Protein AF-A0A2K9MID9-F1 (afdb_monomer_lite)

Structure (mmCIF, N/CA/C/O backbone):
data_AF-A0A2K9MID9-F1
#
_entry.id   AF-A0A2K9MID9-F1
#
loop_
_atom_site.group_PDB
_atom_site.id
_atom_site.type_symbol
_atom_site.label_atom_id
_atom_site.label_alt_id
_atom_site.label_comp_id
_atom_site.label_asym_id
_atom_site.label_entity_id
_atom_site.label_seq_id
_atom_site.pdbx_PDB_ins_code
_atom_site.Cartn_x
_atom_site.Cartn_y
_atom_site.Cartn_z
_atom_site.occupancy
_atom_site.B_iso_or_equiv
_atom_site.auth_seq_id
_atom_site.auth_comp_id
_atom_site.auth_asym_id
_atom_site.auth_atom_id
_atom_site.pdbx_PDB_model_num
ATOM 1 N N . MET A 1 1 ? 5.763 -6.837 -12.381 1.00 45.22 1 MET A N 1
ATOM 2 C CA . MET A 1 1 ? 5.025 -6.690 -11.103 1.00 45.22 1 MET A CA 1
ATOM 3 C C . MET A 1 1 ? 5.914 -7.330 -10.057 1.00 45.22 1 MET A C 1
ATOM 5 O O . MET A 1 1 ? 6.319 -8.457 -10.301 1.00 45.22 1 MET A O 1
ATOM 9 N N . ALA A 1 2 ? 6.306 -6.625 -8.994 1.00 52.34 2 ALA A N 1
ATOM 10 C CA . ALA A 1 2 ? 7.143 -7.232 -7.958 1.00 52.34 2 ALA A CA 1
ATOM 11 C C . ALA A 1 2 ? 6.417 -8.448 -7.363 1.00 52.34 2 ALA A C 1
ATOM 13 O O . ALA A 1 2 ? 5.208 -8.388 -7.115 1.00 52.34 2 ALA A O 1
ATOM 14 N N . ASN A 1 3 ? 7.131 -9.560 -7.202 1.00 77.00 3 ASN A N 1
ATOM 15 C CA . ASN A 1 3 ? 6.568 -10.775 -6.636 1.00 77.00 3 ASN A CA 1
ATOM 16 C C . ASN A 1 3 ? 6.452 -10.582 -5.117 1.00 77.00 3 ASN A C 1
ATOM 18 O O . ASN A 1 3 ? 7.406 -10.817 -4.384 1.00 77.00 3 ASN A O 1
ATOM 22 N N . LEU A 1 4 ? 5.292 -10.102 -4.657 1.00 74.88 4 LEU A N 1
ATOM 23 C CA . LEU A 1 4 ? 5.007 -9.822 -3.240 1.00 74.88 4 LEU A CA 1
ATOM 24 C C . LEU A 1 4 ? 5.313 -11.020 -2.328 1.00 74.88 4 LEU A C 1
ATOM 26 O O . LEU A 1 4 ? 5.731 -10.837 -1.193 1.00 74.88 4 LEU A O 1
ATOM 30 N N . ALA A 1 5 ? 5.152 -12.251 -2.824 1.00 80.88 5 ALA A N 1
ATOM 31 C CA . ALA A 1 5 ? 5.491 -13.450 -2.062 1.00 80.88 5 ALA A CA 1
ATOM 32 C C . ALA A 1 5 ? 7.002 -13.597 -1.817 1.00 80.88 5 ALA A C 1
ATOM 34 O O . ALA A 1 5 ? 7.398 -14.100 -0.772 1.00 80.88 5 ALA A O 1
ATOM 35 N N . LEU A 1 6 ? 7.836 -13.142 -2.755 1.00 85.88 6 LEU A N 1
ATOM 36 C CA . LEU A 1 6 ? 9.291 -13.184 -2.626 1.00 85.88 6 LEU A CA 1
ATOM 37 C C . LEU A 1 6 ? 9.789 -12.138 -1.623 1.00 85.88 6 LEU A C 1
ATOM 39 O O . LEU A 1 6 ? 10.628 -12.452 -0.789 1.00 85.88 6 LEU A O 1
ATOM 43 N N . GLN A 1 7 ? 9.217 -10.932 -1.657 1.00 87.25 7 GLN A N 1
ATOM 44 C CA . GLN A 1 7 ? 9.540 -9.874 -0.693 1.00 87.25 7 GLN A CA 1
ATOM 45 C C . GLN A 1 7 ? 9.111 -10.251 0.731 1.00 87.25 7 GLN A C 1
ATOM 47 O O . GLN A 1 7 ? 9.858 -10.029 1.676 1.00 87.25 7 GLN A O 1
ATOM 52 N N . GLU A 1 8 ? 7.945 -10.886 0.887 1.00 87.12 8 GLU A N 1
ATOM 53 C CA . GLU A 1 8 ? 7.509 -11.405 2.187 1.00 87.12 8 GLU A CA 1
ATOM 54 C C . GLU A 1 8 ? 8.443 -12.494 2.718 1.00 87.12 8 GLU A C 1
ATOM 56 O O . GLU A 1 8 ? 8.785 -12.467 3.894 1.00 87.12 8 GLU A O 1
ATOM 61 N N . ARG A 1 9 ? 8.900 -13.417 1.863 1.00 90.19 9 ARG A N 1
ATOM 62 C CA . ARG A 1 9 ? 9.829 -14.482 2.272 1.00 90.19 9 ARG A CA 1
ATOM 63 C C . ARG A 1 9 ? 11.207 -13.951 2.679 1.00 90.19 9 ARG A C 1
ATOM 65 O O . ARG A 1 9 ? 11.888 -14.593 3.461 1.00 90.19 9 ARG A O 1
ATOM 72 N N . GLN A 1 10 ? 11.626 -12.812 2.130 1.00 91.00 10 GLN A N 1
ATOM 73 C CA . GLN A 1 10 ? 12.884 -12.159 2.503 1.00 91.00 10 GLN A CA 1
ATOM 74 C C . GLN A 1 10 ? 12.773 -11.3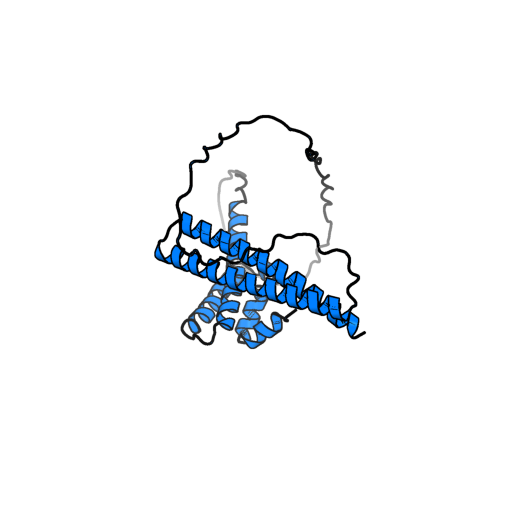76 3.815 1.00 91.00 10 GLN A C 1
ATOM 76 O O . GLN A 1 10 ? 13.756 -11.263 4.537 1.00 91.00 10 GLN A O 1
ATOM 81 N N . ALA A 1 11 ? 11.597 -10.815 4.104 1.00 88.94 11 ALA A N 1
ATOM 82 C CA . ALA A 1 11 ? 11.388 -9.950 5.261 1.00 88.94 11 ALA A CA 1
ATOM 83 C C . ALA A 1 11 ? 10.930 -10.697 6.524 1.00 88.94 11 ALA A C 1
ATOM 85 O O . ALA A 1 11 ? 11.160 -10.214 7.629 1.00 88.94 11 ALA A O 1
ATOM 86 N N . LEU A 1 12 ? 10.236 -11.826 6.373 1.00 91.50 12 LEU A N 1
ATOM 87 C CA . LEU A 1 12 ? 9.674 -12.605 7.476 1.00 91.50 12 LEU A CA 1
ATOM 88 C C . LEU A 1 12 ? 10.566 -13.802 7.814 1.00 91.50 12 LEU A C 1
ATOM 90 O O . LEU A 1 12 ? 11.218 -14.367 6.935 1.00 91.50 12 LEU A O 1
ATOM 94 N N . THR A 1 13 ? 10.538 -14.235 9.075 1.00 92.75 13 THR A N 1
ATOM 95 C CA . THR A 1 13 ? 11.048 -15.570 9.422 1.00 92.75 13 THR A CA 1
ATOM 96 C C . THR A 1 13 ? 10.172 -16.656 8.789 1.00 92.75 13 THR A C 1
ATOM 98 O O . THR A 1 13 ? 9.061 -16.383 8.330 1.00 92.75 13 THR A O 1
ATOM 101 N N . GLU A 1 14 ? 10.653 -17.900 8.754 1.00 93.12 14 GLU A N 1
ATOM 102 C CA . GLU A 1 14 ? 9.910 -19.020 8.160 1.00 93.12 14 GLU A CA 1
ATOM 103 C C . GLU A 1 14 ? 8.531 -19.212 8.817 1.00 93.12 14 GLU A C 1
ATOM 105 O O . GLU A 1 14 ? 7.511 -19.199 8.125 1.00 93.12 14 GLU A O 1
ATOM 110 N N . ASP A 1 15 ? 8.484 -19.221 10.152 1.00 93.88 15 ASP A N 1
ATOM 111 C CA . ASP A 1 15 ? 7.233 -19.302 10.916 1.00 93.88 15 ASP A CA 1
ATOM 112 C C . ASP A 1 15 ? 6.286 -18.129 10.621 1.00 93.88 15 ASP A C 1
ATOM 114 O O . ASP A 1 15 ? 5.084 -18.305 10.409 1.00 93.88 15 ASP A O 1
ATOM 118 N N . GLU A 1 16 ? 6.816 -16.905 10.580 1.00 93.56 16 GLU A N 1
ATOM 119 C CA . GLU A 1 16 ? 6.027 -15.702 10.310 1.00 93.56 16 GLU A CA 1
ATOM 120 C C . GLU A 1 16 ? 5.475 -15.682 8.888 1.00 93.56 16 GLU A C 1
ATOM 122 O O . GLU A 1 16 ? 4.352 -15.218 8.653 1.00 93.56 16 GLU A O 1
ATOM 127 N N . PHE A 1 17 ? 6.253 -16.188 7.935 1.00 94.38 17 PHE A N 1
ATOM 128 C CA . PHE A 1 17 ? 5.833 -16.345 6.556 1.00 94.38 17 PHE A CA 1
ATOM 129 C C . PHE A 1 17 ? 4.688 -17.354 6.450 1.00 94.38 17 PHE A C 1
ATOM 131 O O . PHE A 1 17 ? 3.680 -17.066 5.793 1.00 94.38 17 PHE A O 1
ATOM 138 N N . ASP A 1 18 ? 4.780 -18.484 7.148 1.00 94.12 18 ASP A N 1
ATOM 139 C CA . ASP A 1 18 ? 3.723 -19.493 7.185 1.00 94.12 18 ASP A CA 1
ATOM 140 C C . ASP A 1 18 ? 2.451 -18.970 7.855 1.00 94.12 18 ASP A C 1
ATOM 142 O O . ASP A 1 18 ? 1.345 -19.125 7.312 1.00 94.12 18 ASP A O 1
ATOM 146 N N . TRP A 1 19 ? 2.583 -18.242 8.967 1.00 94.12 19 TRP A N 1
ATOM 147 C CA . TRP A 1 19 ? 1.451 -17.555 9.586 1.00 94.12 19 TRP A CA 1
ATOM 148 C C . TRP A 1 19 ? 0.841 -16.540 8.619 1.00 94.12 19 TRP A C 1
ATOM 150 O O . TRP A 1 19 ? -0.363 -16.604 8.370 1.00 94.12 19 TRP A O 1
ATOM 160 N N . SER A 1 20 ? 1.639 -15.662 7.997 1.00 92.00 20 SER A N 1
ATOM 161 C CA . SER A 1 20 ? 1.168 -14.692 6.992 1.00 92.00 20 SER A CA 1
ATOM 162 C C . SER A 1 20 ? 0.419 -15.385 5.854 1.00 92.00 20 SER A C 1
ATOM 164 O O . SER A 1 20 ? -0.667 -14.943 5.460 1.00 92.00 20 SER A O 1
ATOM 166 N N . ARG A 1 21 ? 0.936 -16.510 5.352 1.00 93.94 21 ARG A N 1
ATOM 167 C CA . ARG A 1 21 ? 0.315 -17.290 4.278 1.00 93.94 21 ARG A CA 1
ATOM 168 C C . ARG A 1 21 ? -1.030 -17.876 4.701 1.00 93.94 21 ARG A C 1
ATOM 170 O O . ARG A 1 21 ? -1.974 -17.803 3.914 1.00 93.94 21 ARG A O 1
ATOM 177 N N . SER A 1 22 ? -1.154 -18.374 5.932 1.00 90.69 22 SER A N 1
ATOM 178 C CA . SER A 1 22 ? -2.427 -18.877 6.476 1.00 90.69 22 SER A CA 1
ATOM 179 C C . SER A 1 22 ? -3.516 -17.793 6.562 1.00 90.69 22 SER A C 1
ATOM 181 O O . SER A 1 22 ? -4.701 -18.093 6.415 1.00 90.69 22 SER A O 1
ATOM 183 N N . THR A 1 23 ? -3.129 -16.513 6.688 1.00 91.69 23 THR A N 1
ATOM 184 C CA . THR A 1 23 ? -4.064 -15.368 6.717 1.00 91.69 23 THR A CA 1
ATOM 185 C C . THR A 1 23 ? -4.619 -14.960 5.347 1.00 91.69 23 THR A C 1
ATOM 187 O O . THR A 1 23 ? -5.460 -14.060 5.251 1.00 91.69 23 THR A O 1
ATOM 190 N N . ARG A 1 24 ? -4.142 -15.562 4.252 1.00 92.31 24 ARG A N 1
ATOM 191 C CA . ARG A 1 24 ? -4.570 -15.203 2.893 1.00 92.31 24 ARG A CA 1
ATOM 192 C C . ARG A 1 24 ? -5.839 -15.955 2.500 1.00 92.31 24 ARG A C 1
ATOM 194 O O . ARG A 1 24 ? -6.164 -17.014 3.030 1.00 92.31 24 ARG A O 1
ATOM 201 N N . LYS A 1 25 ? -6.579 -15.408 1.533 1.00 87.06 25 LYS A N 1
ATOM 202 C CA . LYS A 1 25 ? -7.696 -16.130 0.911 1.00 87.06 25 LYS A CA 1
ATOM 203 C C . LYS A 1 25 ? -7.147 -17.170 -0.077 1.00 87.06 25 LYS A C 1
ATOM 205 O O . LYS A 1 25 ? -6.236 -16.829 -0.830 1.00 87.06 25 LYS A O 1
ATOM 210 N N . PRO A 1 26 ? -7.714 -18.388 -0.131 1.00 85.94 26 PRO A N 1
ATOM 211 C CA . PRO A 1 26 ? -8.894 -18.854 0.606 1.00 85.94 26 PRO A CA 1
ATOM 212 C C . PRO A 1 26 ? -8.600 -19.481 1.984 1.00 85.94 26 PRO A C 1
ATOM 214 O O . PRO A 1 26 ? -9.554 -19.846 2.664 1.00 85.94 26 PRO A O 1
ATOM 217 N N . GLN A 1 27 ? -7.334 -19.629 2.401 1.00 91.56 27 GLN A N 1
ATOM 218 C CA . GLN A 1 27 ? -6.967 -20.360 3.627 1.00 91.56 27 GLN A CA 1
ATOM 219 C C . GLN A 1 27 ? -7.646 -19.819 4.888 1.00 91.56 27 GLN A C 1
ATOM 221 O O . GLN A 1 27 ? -8.216 -20.598 5.644 1.00 91.56 27 GLN A O 1
ATOM 226 N N . ILE A 1 28 ? -7.660 -18.499 5.072 1.00 91.94 28 ILE A N 1
ATOM 227 C CA . ILE A 1 28 ? -8.205 -17.861 6.278 1.00 91.94 28 ILE A CA 1
ATOM 228 C C . ILE A 1 28 ? -9.679 -18.209 6.537 1.00 91.94 28 ILE A C 1
ATOM 230 O O . ILE A 1 28 ? -10.093 -18.350 7.682 1.00 91.94 28 ILE A O 1
ATOM 234 N N . GLY A 1 29 ? -10.463 -18.418 5.475 1.00 88.50 29 GLY A N 1
ATOM 235 C CA . GLY A 1 29 ? -11.871 -18.796 5.590 1.00 88.50 29 GLY A CA 1
ATOM 236 C C . GLY A 1 29 ? -12.080 -20.235 6.068 1.00 88.50 29 GLY A C 1
ATOM 237 O O . GLY A 1 29 ? -13.164 -20.551 6.541 1.00 88.50 29 GLY A O 1
ATOM 238 N N . LYS A 1 30 ? -11.058 -21.095 5.962 1.00 93.00 30 LYS A N 1
ATOM 239 C CA . LYS A 1 30 ? -11.095 -22.498 6.402 1.00 93.00 30 LYS A CA 1
ATOM 240 C C . LYS A 1 30 ? -10.686 -22.683 7.865 1.00 93.00 30 LYS A C 1
ATOM 242 O O . LYS A 1 30 ? -10.868 -23.767 8.404 1.00 93.00 30 LYS A O 1
ATOM 247 N N . LEU A 1 31 ? -10.102 -21.663 8.491 1.00 92.56 31 LEU A N 1
ATOM 248 C CA . LEU A 1 31 ? -9.653 -21.734 9.880 1.00 92.56 31 LEU A CA 1
ATOM 249 C C . LEU A 1 31 ? -10.848 -21.628 10.832 1.00 92.56 31 LEU A C 1
ATOM 251 O O . LEU A 1 31 ? -11.747 -20.824 10.596 1.00 92.56 31 LEU A O 1
ATOM 255 N N . GLY A 1 32 ? -10.865 -22.411 11.910 1.00 93.69 32 GLY A N 1
ATOM 256 C CA . GLY A 1 32 ? -11.836 -22.236 12.997 1.00 93.69 32 GLY A CA 1
ATOM 257 C C . GLY A 1 32 ? -11.556 -20.971 13.817 1.00 93.69 32 GLY A C 1
ATOM 258 O O . GLY A 1 32 ? -10.451 -20.430 13.760 1.00 93.69 32 GLY A O 1
ATOM 259 N N . ASP A 1 33 ? -12.531 -20.504 14.599 1.00 93.19 33 ASP A N 1
ATOM 260 C CA . ASP A 1 33 ? -12.383 -19.272 15.395 1.00 93.19 33 ASP A CA 1
ATOM 261 C C . ASP A 1 33 ? -11.243 -19.374 16.414 1.00 93.19 33 ASP A C 1
ATOM 263 O O . ASP A 1 33 ? -10.436 -18.453 16.527 1.00 93.19 33 ASP A O 1
ATOM 267 N N . ALA A 1 34 ? -11.082 -20.531 17.065 1.00 93.62 34 ALA A N 1
ATOM 268 C CA . ALA A 1 34 ? -9.954 -20.792 17.961 1.00 93.62 34 ALA A CA 1
ATOM 269 C C . ALA A 1 34 ? -8.591 -20.619 17.259 1.00 93.62 34 ALA A C 1
ATOM 271 O O . ALA A 1 34 ? -7.688 -19.981 17.798 1.00 93.62 34 ALA A O 1
ATOM 272 N N . ALA A 1 35 ? -8.460 -21.115 16.024 1.00 94.25 35 ALA A N 1
ATOM 273 C CA . ALA A 1 35 ? -7.239 -20.967 15.232 1.00 94.25 35 ALA A CA 1
ATOM 274 C C . ALA A 1 35 ? -7.007 -19.511 14.791 1.00 94.25 35 ALA A C 1
ATOM 276 O O . ALA A 1 35 ? -5.866 -19.050 14.750 1.00 94.25 35 ALA A O 1
ATOM 277 N N . LEU A 1 36 ? -8.074 -18.761 14.494 1.00 94.44 36 LEU A N 1
ATOM 278 C CA . LEU A 1 36 ? -7.975 -17.329 14.207 1.00 94.44 36 LEU A CA 1
ATOM 279 C C . LEU A 1 36 ? -7.501 -16.548 15.442 1.00 94.44 36 LEU A C 1
ATOM 281 O O . LEU A 1 36 ? -6.620 -15.700 15.312 1.00 94.44 36 LEU A O 1
ATOM 285 N N . HIS A 1 37 ? -8.025 -16.847 16.632 1.00 94.81 37 HIS A N 1
ATOM 286 C CA . HIS A 1 37 ? -7.573 -16.228 17.882 1.00 94.81 37 HIS A CA 1
ATOM 287 C C . HIS A 1 37 ? -6.109 -16.561 18.208 1.00 94.81 37 HIS A C 1
ATOM 289 O O . HIS A 1 37 ? -5.347 -15.655 18.553 1.00 94.81 37 HIS A O 1
ATOM 295 N N . ASP A 1 38 ? -5.682 -17.813 18.023 1.00 95.75 38 ASP A N 1
ATOM 296 C CA . ASP A 1 38 ? -4.277 -18.209 18.193 1.00 95.75 38 ASP A CA 1
ATOM 297 C C . ASP A 1 38 ? -3.351 -17.466 17.212 1.00 95.75 38 ASP A C 1
ATOM 299 O O . ASP A 1 38 ? -2.316 -16.924 17.609 1.00 95.75 38 ASP A O 1
ATOM 303 N N . LEU A 1 39 ? -3.758 -17.319 15.944 1.00 95.00 39 LEU A N 1
ATOM 304 C CA . LEU A 1 39 ? -3.017 -16.520 14.962 1.00 95.00 39 LEU A CA 1
ATOM 305 C C . LEU A 1 39 ? -2.905 -15.045 15.355 1.00 95.00 39 LEU A C 1
ATOM 307 O O . LEU A 1 39 ? -1.844 -14.450 15.159 1.00 95.00 39 LEU A O 1
ATOM 311 N N . VAL A 1 40 ? -3.956 -14.443 15.927 1.00 96.56 40 VAL A N 1
ATOM 312 C CA . VAL A 1 40 ? -3.867 -13.078 16.477 1.00 96.56 40 VAL A CA 1
ATOM 313 C C . VAL A 1 40 ? -2.805 -13.015 17.576 1.00 96.56 40 VAL A C 1
ATOM 315 O O . VAL A 1 40 ? -2.022 -12.065 17.596 1.00 96.56 40 VAL A O 1
ATOM 318 N N . GLY A 1 41 ? -2.744 -14.021 18.451 1.00 95.31 41 GLY A N 1
ATOM 319 C CA . GLY A 1 41 ? -1.737 -14.118 19.508 1.00 95.31 41 GLY A CA 1
ATOM 320 C C . GLY A 1 41 ? -0.313 -14.241 18.963 1.00 95.31 41 GLY A C 1
ATOM 321 O O . GLY A 1 41 ? 0.560 -13.459 19.339 1.00 95.31 41 GLY A O 1
ATOM 322 N N . LYS A 1 42 ? -0.078 -15.180 18.039 1.00 96.00 42 LYS A N 1
ATOM 323 C CA . LYS A 1 42 ? 1.235 -15.421 17.411 1.00 96.00 42 LYS A CA 1
ATOM 324 C C . LYS A 1 42 ? 1.744 -14.196 16.653 1.00 96.00 42 LYS A C 1
ATOM 326 O O . LYS A 1 42 ? 2.828 -13.698 16.951 1.00 96.00 42 LYS A O 1
ATOM 331 N N . LEU A 1 43 ? 0.930 -13.651 15.748 1.00 95.25 43 LEU A N 1
ATOM 332 C CA . LEU A 1 43 ? 1.289 -12.464 14.967 1.00 95.25 43 LEU A CA 1
ATOM 333 C C . LEU A 1 43 ? 1.424 -11.209 15.844 1.00 95.25 43 LEU A C 1
ATOM 335 O O . LEU A 1 43 ? 2.238 -10.335 15.553 1.00 95.25 43 LEU A O 1
ATOM 339 N N . GLY A 1 44 ? 0.636 -11.108 16.920 1.00 94.19 44 GLY A N 1
ATOM 340 C CA . GLY A 1 44 ? 0.725 -10.022 17.893 1.00 94.19 44 GLY A CA 1
ATOM 341 C C . GLY A 1 44 ? 2.057 -10.025 18.640 1.00 94.19 44 GLY A C 1
ATOM 342 O O . GLY A 1 44 ? 2.721 -8.993 18.685 1.00 94.19 44 GLY A O 1
ATOM 343 N N . ARG A 1 45 ? 2.478 -11.190 19.152 1.00 94.75 45 ARG A N 1
ATOM 344 C CA . ARG A 1 45 ? 3.782 -11.360 19.813 1.00 94.75 45 ARG A CA 1
ATOM 345 C C . ARG A 1 45 ? 4.945 -11.089 18.862 1.00 94.75 45 ARG A C 1
ATOM 347 O O . ARG A 1 45 ? 5.849 -10.348 19.226 1.00 94.75 45 ARG A O 1
ATOM 354 N N . ALA A 1 46 ? 4.885 -11.616 17.639 1.00 93.25 46 ALA A N 1
ATOM 355 C CA . ALA A 1 46 ? 5.910 -11.382 16.622 1.00 93.25 46 ALA A CA 1
ATOM 356 C C . ALA A 1 46 ? 6.060 -9.893 16.277 1.00 93.25 46 ALA A C 1
ATOM 358 O O . ALA A 1 46 ? 7.170 -9.380 16.178 1.00 93.25 46 ALA A O 1
ATOM 359 N N . ARG A 1 47 ? 4.939 -9.168 16.162 1.00 94.81 47 ARG A N 1
ATOM 360 C CA . ARG A 1 47 ? 4.950 -7.720 15.928 1.00 94.81 47 ARG A CA 1
ATOM 361 C C . ARG A 1 47 ? 5.536 -6.945 17.107 1.00 94.81 47 ARG A C 1
ATOM 363 O O . ARG A 1 47 ? 6.254 -5.978 16.875 1.00 94.81 47 ARG A O 1
ATOM 370 N N . GLU A 1 48 ? 5.197 -7.319 18.338 1.00 93.19 48 GLU A N 1
ATOM 371 C CA . GLU A 1 48 ? 5.707 -6.626 19.526 1.00 93.19 48 GLU A CA 1
ATOM 372 C C . GLU A 1 48 ? 7.211 -6.861 19.703 1.00 93.19 48 GLU A C 1
ATOM 374 O O . GLU A 1 48 ? 7.937 -5.924 20.014 1.00 93.19 48 GLU A O 1
ATOM 379 N N . ALA A 1 49 ? 7.694 -8.067 19.390 1.00 91.81 49 ALA A N 1
ATOM 380 C CA . ALA A 1 49 ? 9.114 -8.415 19.453 1.00 91.81 49 ALA A CA 1
ATOM 381 C C . ALA A 1 49 ? 10.005 -7.545 18.547 1.00 91.81 49 ALA A C 1
ATOM 383 O O . ALA A 1 49 ? 11.185 -7.376 18.830 1.00 91.81 49 ALA A O 1
ATOM 384 N N . ILE A 1 50 ? 9.446 -6.981 17.473 1.00 91.69 50 ILE A N 1
ATOM 385 C CA . ILE A 1 50 ? 10.166 -6.117 16.524 1.00 91.69 50 ILE A CA 1
ATOM 386 C C . ILE A 1 50 ? 9.750 -4.644 16.620 1.00 91.69 50 ILE A C 1
ATOM 388 O O . ILE A 1 50 ? 10.062 -3.853 15.731 1.00 91.69 50 ILE A O 1
ATOM 392 N N . ARG A 1 51 ? 8.980 -4.262 17.647 1.00 88.31 51 ARG A N 1
ATOM 393 C CA . ARG A 1 51 ? 8.363 -2.930 17.740 1.00 88.31 51 ARG A CA 1
ATOM 394 C C . ARG A 1 51 ? 9.391 -1.801 17.767 1.00 88.31 51 ARG A C 1
ATOM 396 O O . ARG A 1 51 ? 9.155 -0.781 17.113 1.00 88.31 51 ARG A O 1
ATOM 403 N N . ASP A 1 52 ? 10.472 -2.009 18.509 1.00 87.62 52 ASP A N 1
ATOM 404 C CA . ASP A 1 52 ? 11.506 -1.005 18.772 1.00 87.62 52 ASP A CA 1
ATOM 405 C C . ASP A 1 52 ? 12.675 -1.084 17.779 1.00 87.62 52 ASP A C 1
ATOM 407 O O . ASP A 1 52 ? 13.534 -0.204 17.751 1.00 87.62 52 ASP A O 1
ATOM 411 N N . ASP A 1 53 ? 12.686 -2.098 16.909 1.00 85.56 53 ASP A N 1
ATOM 412 C CA . ASP A 1 53 ? 13.705 -2.241 15.878 1.00 85.56 53 ASP A CA 1
ATOM 413 C C . ASP A 1 53 ? 13.320 -1.440 14.623 1.00 85.56 53 ASP A C 1
ATOM 415 O O . ASP A 1 53 ? 12.534 -1.872 13.772 1.00 85.56 53 ASP A O 1
ATOM 419 N N . ALA A 1 54 ? 13.897 -0.242 14.504 1.00 77.88 54 ALA A N 1
ATOM 420 C CA . ALA A 1 54 ? 13.672 0.671 13.385 1.00 77.88 54 ALA A CA 1
ATOM 421 C C . ALA A 1 54 ? 14.088 0.086 12.020 1.00 77.88 54 ALA A C 1
ATOM 423 O O . ALA A 1 54 ? 13.613 0.560 10.986 1.00 77.88 54 ALA A O 1
ATOM 424 N N . THR A 1 55 ? 14.935 -0.949 11.996 1.00 83.19 55 THR A N 1
ATOM 425 C CA . THR A 1 55 ? 15.395 -1.589 10.754 1.00 83.19 55 THR A CA 1
ATOM 426 C C . THR A 1 55 ? 14.382 -2.589 10.188 1.00 83.19 55 THR A C 1
ATOM 428 O O . THR A 1 55 ? 14.429 -2.921 9.005 1.00 83.19 55 THR A O 1
ATOM 431 N N . GLN A 1 56 ? 13.391 -3.005 10.985 1.00 89.06 56 GLN A N 1
ATOM 432 C CA . GLN A 1 56 ? 12.417 -4.051 10.645 1.00 89.06 56 GLN A CA 1
ATOM 433 C C . GLN A 1 56 ? 11.122 -3.496 10.028 1.00 89.06 56 GLN A C 1
ATOM 435 O O . GLN A 1 56 ? 10.046 -4.086 10.171 1.00 89.06 56 GLN A O 1
ATOM 440 N N . GLY A 1 57 ? 11.197 -2.353 9.338 1.00 88.88 57 GLY A N 1
ATOM 441 C CA . GLY A 1 57 ? 10.028 -1.653 8.790 1.00 88.88 57 GLY A CA 1
ATOM 442 C C . GLY A 1 57 ? 9.158 -2.529 7.881 1.00 88.88 57 GLY A C 1
ATOM 443 O O . GLY A 1 57 ? 7.937 -2.588 8.056 1.00 88.88 57 GLY A O 1
ATOM 444 N N . ASP A 1 58 ? 9.787 -3.273 6.969 1.00 90.31 58 ASP A N 1
ATOM 445 C CA . ASP A 1 58 ? 9.090 -4.170 6.040 1.00 90.31 58 ASP A CA 1
ATOM 446 C C . ASP A 1 58 ? 8.483 -5.382 6.757 1.00 90.31 58 ASP A C 1
ATOM 448 O O . ASP A 1 58 ? 7.308 -5.702 6.561 1.00 90.31 58 ASP A O 1
ATOM 452 N N . ARG A 1 59 ? 9.239 -6.019 7.658 1.00 92.31 59 ARG A N 1
ATOM 453 C CA . ARG A 1 59 ? 8.759 -7.142 8.480 1.00 92.31 59 ARG A CA 1
ATOM 454 C C . ARG A 1 59 ? 7.525 -6.742 9.289 1.00 92.31 59 ARG A C 1
ATOM 456 O O . ARG A 1 59 ? 6.487 -7.405 9.232 1.00 92.31 59 ARG A O 1
ATOM 463 N N . ARG A 1 60 ? 7.582 -5.586 9.958 1.00 93.25 60 ARG A N 1
ATOM 464 C CA . ARG A 1 60 ? 6.451 -5.006 10.697 1.00 93.25 60 ARG A CA 1
ATOM 465 C C . ARG A 1 60 ? 5.260 -4.719 9.794 1.00 93.25 60 ARG A C 1
ATOM 467 O O . ARG A 1 60 ? 4.126 -4.999 10.188 1.00 93.25 60 ARG A O 1
ATOM 474 N N . HIS A 1 61 ? 5.490 -4.196 8.590 1.00 94.06 61 HIS A N 1
ATOM 475 C CA . HIS A 1 61 ? 4.427 -3.954 7.618 1.00 94.06 61 HIS A CA 1
ATOM 476 C C . HIS A 1 61 ? 3.675 -5.245 7.259 1.00 94.06 61 HIS A C 1
ATOM 478 O O . HIS A 1 61 ? 2.439 -5.266 7.272 1.00 94.06 61 HIS A O 1
ATOM 484 N N . TYR A 1 62 ? 4.399 -6.333 6.990 1.00 94.19 62 TYR A N 1
ATOM 485 C CA . TYR A 1 62 ? 3.793 -7.615 6.633 1.00 94.19 62 TYR A CA 1
ATOM 486 C C . TYR A 1 62 ? 3.041 -8.265 7.798 1.00 94.19 62 TYR A C 1
ATOM 488 O O . TYR A 1 62 ? 1.905 -8.714 7.608 1.00 94.19 62 TYR A O 1
ATOM 496 N N . LEU A 1 63 ? 3.598 -8.237 9.012 1.00 94.69 63 LEU A N 1
ATOM 497 C CA . LEU A 1 63 ? 2.913 -8.734 10.211 1.00 94.69 63 LEU A CA 1
ATOM 498 C C . LEU A 1 63 ? 1.640 -7.930 10.520 1.00 94.69 63 LEU A C 1
ATOM 500 O O . LEU A 1 63 ? 0.594 -8.506 10.829 1.00 94.69 63 LEU A O 1
ATOM 504 N N . GLU A 1 64 ? 1.672 -6.602 10.367 1.00 95.31 64 GLU A N 1
ATOM 505 C CA . GLU A 1 64 ? 0.474 -5.767 10.508 1.00 95.31 64 GLU A CA 1
ATOM 506 C C . GLU A 1 64 ? -0.583 -6.078 9.446 1.00 95.31 64 GLU A C 1
ATOM 508 O O . GLU A 1 64 ? -1.780 -6.115 9.753 1.00 95.31 64 GLU A O 1
ATOM 513 N N . ALA A 1 65 ? -0.170 -6.311 8.200 1.00 94.38 65 ALA A N 1
ATOM 514 C CA . ALA A 1 65 ? -1.085 -6.699 7.135 1.00 94.38 65 ALA A CA 1
ATOM 515 C C . ALA A 1 65 ? -1.753 -8.052 7.432 1.00 94.38 65 ALA A C 1
ATOM 517 O O . ALA A 1 65 ? -2.968 -8.175 7.253 1.00 94.38 65 ALA A O 1
ATOM 518 N N . ALA A 1 66 ? -0.997 -9.036 7.927 1.00 94.31 66 ALA A N 1
ATOM 519 C CA . ALA A 1 66 ? -1.520 -10.333 8.351 1.00 94.31 66 ALA A CA 1
ATOM 520 C C . ALA A 1 66 ? -2.530 -10.185 9.506 1.00 94.31 66 ALA A C 1
ATOM 522 O O . ALA A 1 66 ? -3.663 -10.655 9.393 1.00 94.31 66 ALA A O 1
ATOM 523 N N . LEU A 1 67 ? -2.190 -9.425 10.556 1.00 95.75 67 LEU A N 1
ATOM 524 C CA . LEU A 1 67 ? -3.092 -9.143 11.684 1.00 95.75 67 LEU A CA 1
ATOM 525 C C . LEU A 1 67 ? -4.409 -8.498 11.249 1.00 95.75 67 LEU A C 1
ATOM 527 O O . LEU A 1 67 ? -5.478 -8.867 11.738 1.00 95.75 67 LEU A O 1
ATOM 531 N N . ARG A 1 68 ? -4.356 -7.538 10.318 1.00 96.25 68 ARG A N 1
ATOM 532 C CA . ARG A 1 68 ? -5.564 -6.880 9.794 1.00 96.25 68 ARG A CA 1
ATOM 533 C C . ARG A 1 68 ? -6.479 -7.864 9.073 1.00 96.25 68 ARG A C 1
ATOM 535 O O . ARG A 1 68 ? -7.691 -7.763 9.234 1.00 96.25 68 ARG A O 1
ATOM 542 N N . ARG A 1 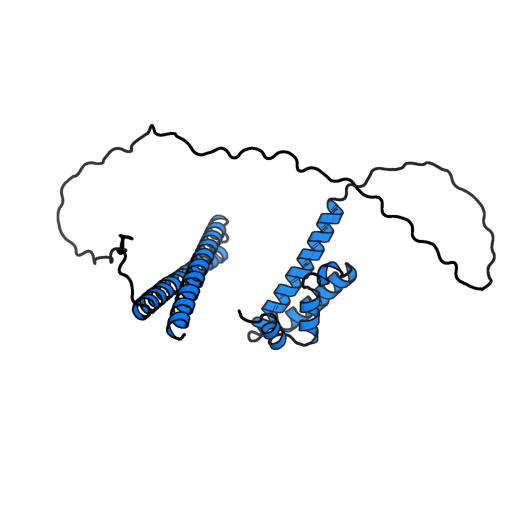69 ? -5.926 -8.815 8.313 1.00 95.81 69 ARG A N 1
ATOM 543 C CA . ARG A 1 69 ? -6.717 -9.853 7.626 1.00 95.81 69 ARG A CA 1
ATOM 544 C C . ARG A 1 69 ? -7.423 -10.763 8.630 1.00 95.81 69 ARG A C 1
ATOM 546 O O . ARG A 1 69 ? -8.621 -10.976 8.488 1.00 95.81 69 ARG A O 1
ATOM 553 N N . VAL A 1 70 ? -6.710 -11.230 9.660 1.00 95.12 70 VAL A N 1
ATOM 554 C CA . VAL A 1 70 ? -7.276 -12.104 10.708 1.00 95.12 70 VAL A CA 1
ATOM 555 C C . VAL A 1 70 ? -8.390 -11.402 11.478 1.00 95.12 70 VAL A C 1
ATOM 557 O O . VAL A 1 70 ? -9.486 -11.941 11.603 1.00 95.12 70 VAL A O 1
ATOM 560 N N . ARG A 1 71 ? -8.161 -10.158 11.915 1.00 95.62 71 ARG A N 1
ATOM 561 C CA . ARG A 1 71 ? -9.185 -9.367 12.618 1.00 95.62 71 ARG A CA 1
ATOM 562 C C . ARG A 1 71 ? -10.405 -9.076 11.750 1.00 95.62 71 ARG A C 1
ATOM 564 O O . ARG A 1 71 ? -11.519 -9.130 12.254 1.00 95.62 71 ARG A O 1
ATOM 571 N N . ALA A 1 72 ? -10.209 -8.791 10.463 1.00 93.62 72 ALA A N 1
ATOM 572 C CA . ALA A 1 72 ? -11.318 -8.571 9.541 1.00 93.62 72 ALA A CA 1
ATOM 573 C C . ALA A 1 72 ? -12.173 -9.834 9.354 1.00 93.62 72 ALA A C 1
ATOM 575 O O . ALA A 1 72 ? -13.392 -9.724 9.248 1.00 93.62 72 ALA A O 1
ATOM 576 N N . GLU A 1 73 ? -11.564 -11.024 9.336 1.00 94.00 73 GLU A N 1
ATOM 577 C CA . GLU A 1 73 ? -12.321 -12.277 9.247 1.00 94.00 73 GLU A CA 1
ATOM 578 C C . GLU A 1 73 ? -13.084 -12.571 10.546 1.00 94.00 73 GLU A C 1
ATOM 580 O O . GLU A 1 73 ? -14.265 -12.897 10.475 1.00 94.00 73 GLU A O 1
ATOM 585 N N . LEU A 1 74 ? -12.474 -12.360 11.719 1.00 93.81 74 LEU A N 1
ATOM 586 C CA . LEU A 1 74 ? -13.174 -12.463 13.009 1.00 93.81 74 LEU A CA 1
ATOM 587 C C . LEU A 1 74 ? -14.369 -11.500 13.088 1.00 93.81 74 LEU A C 1
ATOM 589 O O . LEU A 1 74 ? -15.468 -11.907 13.446 1.00 93.81 74 LEU A O 1
ATOM 593 N N . GLN A 1 75 ? -14.188 -10.240 12.681 1.00 94.00 75 GLN A N 1
ATOM 594 C CA . GLN A 1 75 ? -15.275 -9.255 12.630 1.00 94.00 75 GLN A CA 1
ATOM 595 C C . GLN A 1 75 ? -16.379 -9.658 11.652 1.00 94.00 75 GLN A C 1
ATOM 597 O O . GLN A 1 75 ? -17.558 -9.491 11.945 1.00 94.00 75 GLN A O 1
ATOM 602 N N . ARG A 1 76 ? -16.011 -10.200 10.488 1.00 93.25 76 ARG A N 1
ATOM 603 C CA . ARG A 1 76 ? -16.976 -10.692 9.503 1.00 93.25 76 ARG A CA 1
ATOM 604 C C . ARG A 1 76 ? -17.804 -11.851 10.059 1.00 93.25 76 ARG A C 1
ATOM 606 O O . ARG A 1 76 ? -18.992 -11.915 9.761 1.00 93.25 76 ARG A O 1
ATOM 613 N N . ARG A 1 77 ? -17.192 -12.750 10.834 1.00 92.38 77 ARG A N 1
ATOM 614 C CA . ARG A 1 77 ? -17.892 -13.863 11.490 1.00 92.38 77 ARG A CA 1
ATOM 615 C C . ARG A 1 77 ? -18.805 -13.378 12.608 1.00 92.38 77 ARG A C 1
ATOM 617 O O . ARG A 1 77 ? -19.962 -13.771 12.616 1.00 92.38 77 ARG A O 1
ATOM 624 N N . ALA A 1 78 ? -18.338 -12.450 13.443 1.00 90.44 78 ALA A N 1
ATOM 625 C CA . ALA A 1 78 ? -19.163 -11.822 14.477 1.00 90.44 78 ALA A CA 1
ATOM 626 C C . ALA A 1 78 ? -20.395 -11.107 13.885 1.00 90.44 78 ALA A C 1
ATOM 628 O O . ALA A 1 78 ? -21.517 -11.307 14.335 1.00 90.44 78 ALA A O 1
ATOM 629 N N . ALA A 1 79 ? -20.216 -10.351 12.797 1.00 88.75 79 ALA A N 1
ATOM 630 C CA . ALA A 1 79 ? -21.331 -9.705 12.103 1.00 88.75 79 ALA A CA 1
ATOM 631 C C . ALA A 1 79 ? -22.295 -10.712 11.445 1.00 88.75 79 ALA A C 1
ATOM 633 O O . ALA A 1 79 ? -23.483 -10.432 11.307 1.00 88.75 79 ALA A O 1
ATOM 634 N N . ALA A 1 80 ? -21.799 -11.882 11.027 1.00 86.88 80 ALA A N 1
ATOM 635 C CA . ALA A 1 80 ? -22.642 -12.951 10.498 1.00 86.88 80 ALA A CA 1
ATOM 636 C C . ALA A 1 80 ? -23.446 -13.657 11.602 1.00 86.88 80 ALA A C 1
ATOM 638 O O . ALA A 1 80 ? -24.569 -14.070 11.334 1.00 86.88 80 ALA A O 1
ATOM 639 N N . SER A 1 81 ? -22.907 -13.767 12.823 1.00 79.75 81 SER A N 1
ATOM 640 C CA . SER A 1 81 ? -23.646 -14.300 13.973 1.00 79.75 81 SER A CA 1
ATOM 641 C C . SER A 1 81 ? -24.666 -13.312 14.541 1.00 79.75 81 SER A C 1
ATOM 643 O O . SER A 1 81 ? -25.724 -13.741 14.974 1.00 79.75 81 SER A O 1
ATOM 645 N N . GLU A 1 82 ? -24.399 -12.003 14.507 1.00 73.62 82 GLU A N 1
ATOM 646 C CA . GLU A 1 82 ? -25.348 -10.975 14.982 1.00 73.62 82 GLU A CA 1
ATOM 647 C C . GLU A 1 82 ? -26.536 -10.760 14.029 1.00 73.62 82 GLU A C 1
ATOM 649 O O . GLU A 1 82 ? -27.605 -10.336 14.455 1.00 73.62 82 GLU A O 1
ATOM 654 N N . GLY A 1 83 ? -26.362 -11.051 12.735 1.00 58.69 83 GLY A N 1
ATOM 655 C CA . GLY A 1 83 ? -27.431 -11.003 11.732 1.00 58.69 83 GLY A CA 1
ATOM 656 C C . GLY A 1 83 ? -28.229 -12.302 11.589 1.00 58.69 83 GLY A C 1
ATOM 657 O O . GLY A 1 83 ? -29.114 -12.368 10.736 1.00 58.69 83 GLY A O 1
ATOM 658 N N . ALA A 1 84 ? -27.905 -13.336 12.370 1.00 57.22 84 ALA A N 1
ATOM 659 C CA . ALA A 1 84 ? -28.738 -14.521 12.492 1.00 57.22 84 ALA A CA 1
ATOM 660 C C . ALA A 1 84 ? -29.837 -14.200 13.509 1.00 57.22 84 ALA A C 1
ATOM 66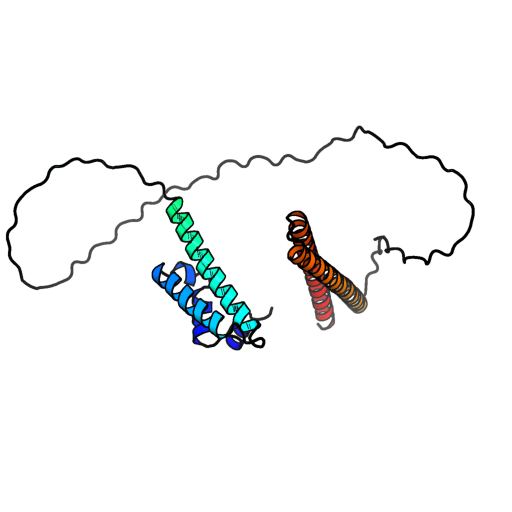2 O O . ALA A 1 84 ? -29.587 -14.215 14.713 1.00 57.22 84 ALA A O 1
ATOM 663 N N . GLU A 1 85 ? -31.033 -13.842 13.029 1.00 48.03 85 GLU A N 1
ATOM 664 C CA . GLU A 1 85 ? -32.190 -13.737 13.918 1.00 48.03 85 GLU A CA 1
ATOM 665 C C . GLU A 1 85 ? -32.325 -15.037 14.728 1.00 48.03 85 GLU A C 1
ATOM 667 O O . GLU A 1 85 ? -32.198 -16.125 14.152 1.00 48.03 85 GLU A O 1
ATOM 672 N N . PRO A 1 86 ? -32.554 -14.954 16.051 1.00 50.06 86 PRO A N 1
ATOM 673 C CA . PRO A 1 86 ? -32.968 -16.113 16.813 1.00 50.06 86 PRO A CA 1
ATOM 674 C C . PRO A 1 86 ? -34.352 -16.497 16.299 1.00 50.06 86 PRO A C 1
ATOM 676 O O . PRO A 1 86 ? -35.331 -15.802 16.571 1.00 50.06 86 PRO A O 1
ATOM 679 N N . ASP A 1 87 ? -34.423 -17.575 15.523 1.00 45.88 87 ASP A N 1
ATOM 680 C CA . ASP A 1 87 ? -35.702 -18.167 15.163 1.00 45.88 87 ASP A CA 1
ATOM 681 C C . ASP A 1 87 ? -36.416 -18.511 16.474 1.00 45.88 87 ASP A C 1
ATOM 683 O O . ASP A 1 87 ? -35.889 -19.223 17.339 1.00 45.88 87 ASP A O 1
ATOM 687 N N . ALA A 1 88 ? -37.557 -17.865 16.676 1.00 46.38 88 ALA A N 1
ATOM 688 C CA . ALA A 1 88 ? -38.305 -17.929 17.908 1.00 46.38 88 ALA A CA 1
ATOM 689 C C . ALA A 1 88 ? -38.815 -19.359 18.128 1.00 46.38 88 ALA A C 1
ATOM 691 O O . ALA A 1 88 ? -39.501 -19.920 17.283 1.00 46.38 88 ALA A O 1
ATOM 692 N N . ALA A 1 89 ? -38.479 -19.903 19.298 1.00 44.31 89 ALA A N 1
ATOM 693 C CA . ALA A 1 89 ? -39.265 -20.850 20.083 1.00 44.31 89 ALA A CA 1
ATOM 694 C C . ALA A 1 89 ? -40.149 -21.852 19.309 1.00 44.31 89 ALA A C 1
ATOM 696 O O . ALA A 1 89 ? -41.319 -21.592 19.032 1.00 44.31 89 ALA A O 1
ATOM 697 N N . ALA A 1 90 ? -39.646 -23.077 19.137 1.00 45.03 90 ALA A N 1
ATOM 698 C CA . ALA A 1 90 ? -40.508 -24.244 19.283 1.00 45.03 90 ALA A CA 1
ATOM 699 C C . ALA A 1 90 ? -40.667 -24.515 20.787 1.00 45.03 90 ALA A C 1
ATOM 701 O O . ALA A 1 90 ? -39.812 -25.127 21.426 1.00 45.03 90 ALA A O 1
ATOM 702 N N . THR A 1 91 ? -41.736 -23.970 21.357 1.00 43.53 91 THR A N 1
ATOM 703 C CA . THR A 1 91 ? -42.259 -24.364 22.663 1.00 43.53 91 THR A CA 1
ATOM 704 C C . THR A 1 91 ? -42.872 -25.755 22.513 1.00 43.53 91 THR A C 1
ATOM 706 O O . THR A 1 91 ? -43.922 -25.885 21.893 1.00 43.53 91 THR A O 1
ATOM 709 N N . GLU A 1 92 ? -42.257 -26.784 23.089 1.00 48.22 92 GLU A N 1
ATOM 710 C CA . GLU A 1 92 ? -43.012 -27.937 23.580 1.00 48.22 92 GLU A CA 1
ATOM 711 C C . GLU A 1 92 ? -42.740 -28.083 25.075 1.00 48.22 92 GLU A C 1
ATOM 713 O O . GLU A 1 92 ? -41.641 -28.412 25.522 1.00 48.22 92 GLU A O 1
ATOM 718 N N . GLU A 1 93 ? -43.774 -27.750 25.844 1.00 40.59 93 GLU A N 1
ATOM 719 C CA . GLU A 1 93 ? -43.952 -28.195 27.214 1.00 40.59 93 GLU A CA 1
ATOM 720 C C . GLU A 1 93 ? -44.056 -29.724 27.231 1.00 40.59 93 GLU A C 1
ATOM 722 O O . GLU A 1 93 ? -44.837 -30.317 26.490 1.00 40.59 93 GLU A O 1
ATOM 727 N N . GLY A 1 94 ? -43.297 -30.368 28.114 1.00 37.56 94 GLY A N 1
ATOM 728 C CA . GLY A 1 94 ? -43.356 -31.811 28.303 1.00 37.56 94 GLY A CA 1
ATOM 729 C C . GLY A 1 94 ? -42.570 -32.254 29.530 1.00 37.56 94 GLY A C 1
ATOM 730 O O . GLY A 1 94 ? -41.422 -32.663 29.421 1.00 37.56 94 GLY A O 1
ATOM 731 N N . SER A 1 95 ? -43.208 -32.103 30.690 1.00 34.00 95 SER A N 1
ATOM 732 C CA . SER A 1 95 ? -42.950 -32.715 32.004 1.00 34.00 95 SER A CA 1
ATOM 733 C C . SER A 1 95 ? -41.867 -33.814 32.109 1.00 34.00 95 SER A C 1
ATOM 735 O O . SER A 1 95 ? -41.914 -34.831 31.424 1.00 34.00 95 SER A O 1
ATOM 737 N N . ALA A 1 96 ? -40.968 -33.669 33.087 1.00 40.47 96 ALA A N 1
ATOM 738 C CA . ALA A 1 96 ? -40.135 -34.742 33.660 1.00 40.47 96 ALA A CA 1
ATOM 739 C C . ALA A 1 96 ? -40.879 -35.441 34.836 1.00 40.47 96 ALA A C 1
ATOM 741 O O . ALA A 1 96 ? -41.906 -34.901 35.260 1.00 40.47 96 ALA A O 1
ATOM 742 N N . PRO A 1 97 ? -40.326 -36.451 35.561 1.00 61.78 97 PRO A N 1
ATOM 743 C CA . PRO A 1 97 ? -39.493 -37.653 35.276 1.00 61.78 97 PRO A CA 1
ATOM 744 C C . PRO A 1 97 ? -40.235 -38.927 35.858 1.00 61.78 97 PRO A C 1
ATOM 746 O O . PRO A 1 97 ? -41.458 -38.819 35.957 1.00 61.78 97 PRO A O 1
ATOM 749 N N . PRO A 1 98 ? -39.664 -40.098 36.294 1.00 57.41 98 PRO A N 1
ATOM 750 C CA . PRO A 1 98 ? -38.258 -40.507 36.490 1.00 57.41 98 PRO A CA 1
ATOM 751 C C . PRO A 1 98 ? -37.862 -41.980 36.182 1.00 57.41 98 PRO A C 1
ATOM 753 O O . PRO A 1 98 ? -38.692 -42.828 35.880 1.00 57.41 98 PRO A O 1
ATOM 756 N N . ALA A 1 99 ? -36.554 -42.243 36.361 1.00 36.34 99 ALA A N 1
ATOM 757 C CA . ALA A 1 99 ? -35.915 -43.430 36.970 1.00 36.34 99 ALA A CA 1
ATOM 758 C C . ALA A 1 99 ? -34.785 -44.059 36.126 1.00 36.34 99 ALA A C 1
ATOM 760 O O . ALA A 1 99 ? -35.003 -44.597 35.046 1.00 36.34 99 ALA A O 1
ATOM 761 N N . ALA A 1 100 ? -33.570 -44.019 36.681 1.00 43.41 100 ALA A N 1
ATOM 762 C CA . ALA A 1 100 ? -32.481 -44.951 36.378 1.00 43.41 100 ALA A CA 1
ATOM 763 C C . ALA A 1 100 ? -32.741 -46.289 37.119 1.00 43.41 100 ALA A C 1
ATOM 765 O O . ALA A 1 100 ? -33.503 -46.275 38.092 1.00 43.41 100 ALA A O 1
ATOM 766 N N . PRO A 1 101 ? -32.135 -47.426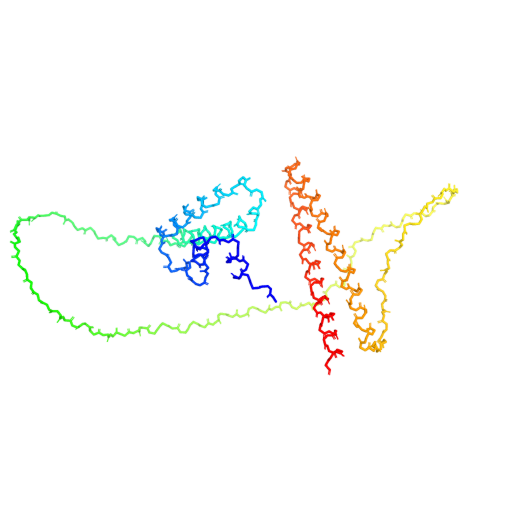 36.710 1.00 52.88 101 PRO A N 1
ATOM 767 C CA . PRO A 1 101 ? -30.737 -47.677 37.085 1.00 52.88 101 PRO A CA 1
ATOM 768 C C . PRO A 1 101 ? -29.861 -48.401 36.030 1.00 52.88 101 PRO A C 1
ATOM 770 O O . PRO A 1 101 ? -30.330 -49.195 35.226 1.00 52.88 101 PRO A O 1
ATOM 773 N N . GLU A 1 102 ? -28.565 -48.072 36.083 1.00 42.31 102 GLU A N 1
ATOM 774 C CA . GLU A 1 102 ? -27.397 -48.974 36.165 1.00 42.31 102 GLU A CA 1
ATOM 775 C C . GLU A 1 102 ? -27.255 -50.191 35.214 1.00 42.31 102 GLU A C 1
ATOM 777 O O . GLU A 1 102 ? -27.979 -51.172 35.330 1.00 42.31 102 GLU A O 1
ATOM 782 N N . ALA A 1 103 ? -26.227 -50.152 34.344 1.00 37.50 103 ALA A N 1
ATOM 783 C CA . ALA A 1 103 ? -25.155 -51.162 34.184 1.00 37.50 103 ALA A CA 1
ATOM 784 C C . ALA A 1 103 ? -24.493 -51.089 32.785 1.00 37.50 103 ALA A C 1
ATOM 786 O O . ALA A 1 103 ? -25.155 -51.144 31.752 1.00 37.50 103 ALA A O 1
ATOM 787 N N . ALA A 1 104 ? -23.162 -50.989 32.755 1.00 42.09 104 ALA A N 1
ATOM 788 C CA . ALA A 1 104 ? -22.306 -51.287 31.593 1.00 42.09 104 ALA A CA 1
ATOM 789 C C . ALA A 1 104 ? -21.819 -52.759 31.686 1.00 42.09 104 ALA A C 1
ATOM 791 O O . ALA A 1 104 ? -22.158 -53.409 32.677 1.00 42.09 104 ALA A O 1
ATOM 792 N N . PRO A 1 105 ? -20.918 -53.291 30.825 1.00 57.03 105 PRO A N 1
ATOM 793 C CA . PRO A 1 105 ? -20.499 -52.940 29.454 1.00 57.03 105 PRO A CA 1
ATOM 794 C C . PRO A 1 105 ? -20.507 -54.175 28.499 1.00 57.03 105 PRO A C 1
ATOM 796 O O . PRO A 1 105 ? -20.568 -55.304 28.970 1.00 57.03 105 PRO A O 1
ATOM 799 N N . ALA A 1 106 ? -20.349 -53.993 27.177 1.00 39.19 106 ALA A N 1
ATOM 800 C CA . ALA A 1 106 ? -19.560 -54.900 26.314 1.00 39.19 106 ALA A CA 1
ATOM 801 C C . ALA A 1 106 ? -19.461 -54.409 24.855 1.00 39.19 106 ALA A C 1
ATOM 803 O O . ALA A 1 106 ? -20.453 -54.161 24.179 1.00 39.19 106 ALA A O 1
ATOM 804 N N . GLU A 1 107 ? -18.207 -54.273 24.440 1.00 35.34 107 GLU A N 1
ATOM 805 C CA . GLU A 1 107 ? -17.571 -54.505 23.139 1.00 35.34 107 GLU A CA 1
ATOM 806 C C . GLU A 1 107 ? -18.403 -54.928 21.909 1.00 35.34 107 GLU A C 1
ATOM 808 O O . GLU A 1 107 ? -19.207 -55.853 21.951 1.00 35.34 107 GLU A O 1
ATOM 813 N N . GLY A 1 108 ? -17.990 -54.398 20.749 1.00 35.28 108 GLY A N 1
ATOM 814 C CA . GLY A 1 108 ? -17.740 -55.268 19.595 1.00 35.28 108 GLY A CA 1
ATOM 815 C C . GLY A 1 108 ? -18.492 -54.974 18.295 1.00 35.28 108 GLY A C 1
ATOM 816 O O . GLY A 1 108 ? -19.654 -55.312 18.140 1.00 35.28 108 GLY A O 1
ATOM 817 N N . ALA A 1 109 ? -17.709 -54.527 17.310 1.00 36.00 109 ALA A N 1
ATOM 818 C CA . ALA A 1 109 ? -17.773 -54.919 15.899 1.00 36.00 109 ALA A CA 1
ATOM 819 C C . ALA A 1 109 ? -18.730 -54.209 14.909 1.00 36.00 109 ALA A C 1
ATOM 821 O O . ALA A 1 109 ? -19.946 -54.339 14.915 1.00 36.00 109 ALA A O 1
ATOM 822 N N . SER A 1 110 ? -18.044 -53.617 13.923 1.00 38.22 110 SER A N 1
ATOM 823 C CA . SER A 1 110 ? -18.297 -53.675 12.478 1.00 38.22 110 SER A CA 1
ATOM 824 C C . SER A 1 110 ? -19.501 -52.963 11.860 1.00 38.22 110 SER A C 1
ATOM 826 O O . SER A 1 110 ? -20.607 -53.476 11.769 1.00 38.22 110 SER A O 1
ATOM 828 N N . ALA A 1 111 ? -19.146 -51.837 11.232 1.00 42.53 111 ALA A N 1
ATOM 829 C CA . ALA A 1 111 ? -19.347 -51.568 9.808 1.00 42.53 111 ALA A CA 1
ATOM 830 C C . ALA A 1 111 ? -20.750 -51.832 9.236 1.00 42.53 111 ALA A C 1
ATOM 832 O O . ALA A 1 111 ? -21.033 -52.897 8.693 1.00 42.53 111 ALA A O 1
ATOM 833 N N . ALA A 1 112 ? -21.559 -50.774 9.197 1.00 42.50 112 ALA A N 1
ATOM 834 C CA . ALA A 1 112 ? -22.670 -50.666 8.265 1.00 42.50 112 ALA A CA 1
ATOM 835 C C . ALA A 1 112 ? -22.506 -49.400 7.415 1.00 42.50 112 ALA A C 1
ATOM 837 O O . ALA A 1 112 ? -22.566 -48.268 7.895 1.00 42.50 112 ALA A O 1
ATOM 838 N N . VAL A 1 113 ? -22.249 -49.639 6.131 1.00 48.22 113 VAL A N 1
ATOM 839 C CA . VAL A 1 113 ? -22.303 -48.688 5.022 1.00 48.22 113 VAL A CA 1
ATOM 840 C C . VAL A 1 113 ? -23.682 -48.024 5.007 1.00 48.22 113 VAL A C 1
ATOM 842 O O . VAL A 1 113 ? -24.686 -48.706 4.816 1.00 48.22 113 VAL A O 1
ATOM 845 N N . LEU A 1 114 ? -23.735 -46.699 5.178 1.00 46.44 114 LEU A N 1
ATOM 846 C CA . LEU A 1 114 ? -24.942 -45.916 4.912 1.00 46.44 114 LEU A CA 1
ATOM 847 C C . LEU A 1 114 ? -24.885 -45.316 3.494 1.00 46.44 114 LEU A C 1
ATOM 849 O O . LEU A 1 114 ? -23.865 -44.727 3.119 1.00 46.44 114 LEU A O 1
ATOM 853 N N . PRO A 1 115 ? -25.955 -45.469 2.693 1.00 54.62 115 PRO A N 1
ATOM 854 C CA . PRO A 1 115 ? -25.992 -45.069 1.293 1.00 54.62 115 PRO A CA 1
ATOM 855 C C . PRO A 1 115 ? -26.235 -43.568 1.098 1.00 54.62 115 PRO A C 1
ATOM 857 O O . PRO A 1 115 ? -26.974 -42.914 1.833 1.00 54.62 115 PRO A O 1
ATOM 860 N N . ALA A 1 116 ? -25.641 -43.045 0.027 1.00 47.56 116 ALA A N 1
ATOM 861 C CA . ALA A 1 116 ? -25.911 -41.726 -0.518 1.00 47.56 116 ALA A CA 1
ATOM 862 C C . ALA A 1 116 ? -27.290 -41.670 -1.200 1.00 47.56 116 ALA A C 1
ATOM 864 O O . ALA A 1 116 ? -27.572 -42.474 -2.086 1.00 47.56 116 ALA A O 1
ATOM 865 N N . ALA A 1 117 ? -28.098 -40.665 -0.856 1.00 38.56 117 ALA A N 1
ATOM 866 C CA . ALA A 1 117 ? -29.225 -40.162 -1.649 1.00 38.56 117 ALA A CA 1
ATOM 867 C C . ALA A 1 117 ? -29.578 -38.722 -1.186 1.00 38.56 117 ALA A C 1
ATOM 869 O O . ALA A 1 117 ? -29.057 -38.264 -0.171 1.00 38.56 117 ALA A O 1
ATOM 870 N N . PRO A 1 118 ? -30.377 -37.944 -1.934 1.00 51.56 118 PRO A N 1
ATOM 871 C CA . PRO A 1 118 ? -29.893 -37.114 -3.029 1.00 51.56 118 PRO A CA 1
ATOM 872 C C . PRO A 1 118 ? -30.060 -35.605 -2.768 1.00 51.56 118 PRO A C 1
ATOM 874 O O . PRO A 1 118 ? -30.860 -35.149 -1.956 1.00 51.56 118 PRO A O 1
ATOM 877 N N . ARG A 1 119 ? -29.298 -34.810 -3.528 1.00 43.53 119 ARG A N 1
ATOM 878 C CA . ARG A 1 119 ? -29.374 -33.343 -3.568 1.00 43.53 119 ARG A CA 1
ATOM 879 C C . ARG A 1 119 ? -30.773 -32.880 -3.986 1.00 43.53 119 ARG A C 1
ATOM 881 O O . ARG A 1 119 ? -31.179 -33.096 -5.126 1.00 43.53 119 ARG A O 1
ATOM 888 N N . VAL A 1 120 ? -31.450 -32.154 -3.100 1.00 40.47 120 VAL A N 1
ATOM 889 C CA . VAL A 1 120 ? -32.619 -31.339 -3.445 1.00 40.47 120 VAL A CA 1
ATOM 890 C C . VAL A 1 120 ? -32.154 -30.180 -4.329 1.00 40.47 120 VAL A C 1
ATOM 892 O O . VAL A 1 120 ? -31.350 -29.339 -3.925 1.00 40.47 120 VAL A O 1
ATOM 895 N N . ALA A 1 121 ? -32.638 -30.163 -5.569 1.00 44.47 121 ALA A N 1
ATOM 896 C CA . ALA A 1 121 ? -32.444 -29.072 -6.508 1.00 44.47 121 ALA A CA 1
ATOM 897 C C . ALA A 1 121 ? -33.251 -27.848 -6.046 1.00 44.47 121 ALA A C 1
ATOM 899 O O . ALA A 1 121 ? -34.469 -27.799 -6.202 1.00 44.47 121 ALA A O 1
ATOM 900 N N . ALA A 1 122 ? -32.572 -26.848 -5.481 1.00 45.50 122 ALA A N 1
ATOM 901 C CA . ALA A 1 122 ? -33.191 -25.568 -5.165 1.00 45.50 122 ALA A CA 1
ATOM 902 C C . ALA A 1 122 ? -33.251 -24.668 -6.411 1.00 45.50 122 ALA A C 1
ATOM 904 O O . ALA A 1 122 ? -32.271 -24.461 -7.128 1.00 45.50 122 ALA A O 1
ATOM 905 N N . ALA A 1 123 ? -34.460 -24.166 -6.636 1.00 42.50 123 ALA A N 1
ATOM 906 C CA . ALA A 1 123 ? -34.967 -23.413 -7.769 1.00 42.50 123 ALA A CA 1
ATOM 907 C C . ALA A 1 123 ? -34.076 -22.276 -8.311 1.00 42.50 123 ALA A C 1
ATOM 909 O O . ALA A 1 123 ? -33.519 -21.454 -7.581 1.00 42.50 123 ALA A O 1
ATOM 910 N N . LYS A 1 124 ? -34.075 -22.173 -9.647 1.00 46.81 124 LYS A N 1
ATOM 911 C CA . LYS A 1 124 ? -33.635 -21.012 -10.430 1.00 46.81 124 LYS A CA 1
ATOM 912 C C . LYS A 1 124 ? -34.392 -19.757 -9.968 1.00 46.81 124 LYS A C 1
ATOM 914 O O . LYS A 1 124 ? -35.550 -19.565 -10.329 1.00 46.81 124 LYS A O 1
ATOM 919 N N . ARG A 1 125 ? -33.736 -18.879 -9.205 1.00 46.50 125 ARG A N 1
ATOM 920 C CA . ARG A 1 125 ? -34.239 -17.523 -8.945 1.00 46.50 125 ARG A CA 1
ATOM 921 C C . ARG A 1 125 ? -34.023 -16.652 -10.182 1.00 46.50 125 ARG A C 1
ATOM 923 O O . ARG A 1 125 ? -32.894 -16.457 -10.628 1.00 46.50 125 ARG A O 1
ATOM 930 N N . GLN A 1 126 ? -35.126 -16.157 -10.732 1.00 51.81 126 GLN A N 1
ATOM 931 C CA . GLN A 1 126 ? -35.147 -15.167 -11.802 1.00 51.81 126 GLN A CA 1
ATOM 932 C C . GLN A 1 126 ? -34.535 -13.832 -11.339 1.00 51.81 126 GLN A C 1
ATOM 934 O O . GLN A 1 126 ? -34.726 -13.449 -10.182 1.00 51.81 126 GLN A O 1
ATOM 939 N N . PRO A 1 127 ? -33.828 -13.088 -12.208 1.00 52.69 127 PRO A N 1
ATOM 940 C CA . PRO A 1 127 ? -33.429 -11.725 -11.893 1.00 52.69 127 PRO A CA 1
ATOM 941 C C . PRO A 1 127 ? -34.648 -10.798 -11.964 1.00 52.69 127 PRO A C 1
ATOM 943 O O . PRO A 1 127 ? -35.216 -10.572 -13.032 1.00 52.69 127 PRO A O 1
ATOM 946 N N . ALA A 1 128 ? -35.022 -10.245 -10.811 1.00 48.66 128 ALA A N 1
ATOM 947 C CA . ALA A 1 128 ? -35.994 -9.168 -10.705 1.00 48.66 128 ALA A CA 1
ATOM 948 C C . ALA A 1 128 ? -35.588 -7.963 -11.575 1.00 48.66 128 ALA A C 1
ATOM 950 O O . ALA A 1 128 ? -34.408 -7.665 -11.780 1.00 48.66 128 ALA A O 1
ATOM 951 N N . ALA A 1 129 ? -36.615 -7.306 -12.104 1.00 46.00 129 ALA A N 1
ATOM 952 C CA . ALA A 1 129 ? -36.573 -6.324 -13.169 1.00 46.00 129 ALA A CA 1
ATOM 953 C C . ALA A 1 129 ? -35.547 -5.193 -12.970 1.00 46.00 129 ALA A C 1
ATOM 955 O O . ALA A 1 129 ? -35.472 -4.526 -11.938 1.00 46.00 129 ALA A O 1
ATOM 956 N N . ARG A 1 130 ? -34.794 -4.938 -14.045 1.00 45.31 130 ARG A N 1
ATOM 957 C CA . ARG A 1 130 ? -33.977 -3.742 -14.248 1.00 45.31 130 ARG A CA 1
ATOM 958 C C . ARG A 1 130 ? -34.875 -2.502 -14.276 1.00 45.31 130 ARG A C 1
ATOM 960 O O . ARG A 1 130 ? -35.645 -2.328 -15.215 1.00 45.31 130 ARG A O 1
ATOM 967 N N . LEU A 1 131 ? -34.711 -1.601 -13.311 1.00 48.94 131 LEU A N 1
ATOM 968 C CA . LEU A 1 131 ? -35.216 -0.232 -13.428 1.00 48.94 131 LEU A CA 1
ATOM 969 C C . LEU A 1 131 ? -34.412 0.532 -14.505 1.00 48.94 131 LEU A C 1
ATOM 971 O O . LEU A 1 131 ? -33.178 0.435 -14.525 1.00 48.94 131 LEU A O 1
ATOM 975 N N . PRO A 1 132 ? -35.064 1.288 -15.409 1.00 51.16 132 PRO A N 1
ATOM 976 C CA . PRO A 1 132 ? -34.383 2.010 -16.476 1.00 51.16 132 PRO A CA 1
ATOM 977 C C . PRO A 1 132 ? -33.598 3.217 -15.946 1.00 51.16 132 PRO A C 1
ATOM 979 O O . PRO A 1 132 ? -34.070 4.013 -15.134 1.00 51.16 132 PRO A O 1
ATOM 982 N N . ARG A 1 133 ? -32.372 3.359 -16.460 1.00 45.66 133 ARG A N 1
ATOM 983 C CA . ARG A 1 133 ? -31.513 4.534 -16.291 1.00 45.66 133 ARG A CA 1
ATOM 984 C C . ARG A 1 133 ? -32.219 5.756 -16.884 1.00 45.66 133 ARG A C 1
ATOM 986 O O . ARG A 1 133 ? -32.457 5.786 -18.087 1.00 45.66 133 ARG A O 1
ATOM 993 N N . LYS A 1 134 ? -32.502 6.772 -16.062 1.00 44.47 134 LYS A N 1
ATOM 994 C CA . LYS A 1 134 ? -32.886 8.099 -16.559 1.00 44.47 134 LYS A CA 1
ATOM 995 C C . LYS A 1 134 ? -31.725 8.678 -17.366 1.00 44.47 134 LYS A C 1
ATOM 997 O O . LYS A 1 134 ? -30.624 8.875 -16.853 1.00 44.47 134 LYS A O 1
ATOM 1002 N N . THR A 1 135 ? -32.000 8.876 -18.644 1.00 40.56 135 THR A N 1
ATOM 1003 C CA . THR A 1 135 ? -31.188 9.569 -19.632 1.00 40.56 135 THR A CA 1
ATOM 1004 C C . THR A 1 135 ? -31.075 11.052 -19.290 1.00 40.56 135 THR A C 1
ATOM 1006 O O . THR A 1 135 ? -31.984 11.658 -18.724 1.00 40.56 135 THR A O 1
ATOM 1009 N N . ALA A 1 136 ? -29.928 11.631 -19.634 1.00 47.28 136 ALA A N 1
ATOM 1010 C CA . ALA A 1 136 ? -29.732 13.067 -19.674 1.00 47.28 136 ALA A CA 1
ATOM 1011 C C . ALA A 1 136 ? -30.509 13.660 -20.858 1.00 47.28 136 ALA A C 1
ATOM 1013 O O . ALA A 1 136 ? -30.322 13.203 -21.983 1.00 47.28 136 ALA A O 1
ATOM 1014 N N . ALA A 1 137 ? -31.328 14.680 -20.604 1.00 42.06 137 ALA A N 1
ATOM 1015 C CA . ALA A 1 137 ? -31.707 15.700 -21.578 1.00 42.06 137 ALA A CA 1
ATOM 1016 C C . ALA A 1 137 ? -32.275 16.931 -20.847 1.00 42.06 137 ALA A C 1
ATOM 1018 O O . ALA A 1 137 ? -33.087 16.800 -19.936 1.00 42.06 137 ALA A O 1
ATOM 1019 N N . ASP A 1 138 ? -31.792 18.099 -21.268 1.00 41.97 138 ASP A N 1
ATOM 1020 C CA . ASP A 1 138 ? -32.374 19.438 -21.147 1.00 41.97 138 ASP A CA 1
ATOM 1021 C C . ASP A 1 138 ? -32.864 19.972 -19.796 1.00 41.97 138 ASP A C 1
ATOM 1023 O O . ASP A 1 138 ? -33.992 19.725 -19.383 1.00 41.97 138 ASP A O 1
ATOM 1027 N N . ARG A 1 139 ? -32.081 20.910 -19.235 1.00 40.38 139 ARG A N 1
ATOM 1028 C CA . ARG A 1 139 ? -32.589 22.240 -18.840 1.00 40.38 139 ARG A CA 1
ATOM 1029 C C . ARG A 1 139 ? -31.527 23.316 -19.085 1.00 40.38 139 ARG A C 1
ATOM 1031 O O . ARG A 1 139 ? -30.689 23.598 -18.232 1.00 40.38 139 ARG A O 1
ATOM 1038 N N . ARG A 1 140 ? -31.588 23.936 -20.267 1.00 42.41 140 ARG A N 1
ATOM 1039 C CA . ARG A 1 140 ? -31.175 25.333 -20.450 1.00 42.41 140 ARG A CA 1
ATOM 1040 C C . ARG A 1 140 ? -32.129 26.223 -19.643 1.00 42.41 140 ARG A C 1
ATOM 1042 O O . ARG A 1 140 ? -33.335 26.009 -19.693 1.00 42.41 140 ARG A O 1
ATOM 1049 N N . GLY A 1 141 ? -31.592 27.249 -18.985 1.00 36.53 141 GLY A N 1
ATOM 1050 C CA . GLY A 1 141 ? -32.354 28.453 -18.640 1.00 36.53 141 GLY A CA 1
ATOM 1051 C C . GLY A 1 141 ? -32.425 28.826 -17.157 1.00 36.53 141 GLY A C 1
ATOM 1052 O O . GLY A 1 141 ? -32.996 28.104 -16.351 1.00 36.53 141 GLY A O 1
ATOM 1053 N N . SER A 1 142 ? -31.957 30.051 -16.884 1.00 34.91 142 SER A N 1
ATOM 1054 C CA . SER A 1 142 ? -32.459 30.981 -15.855 1.00 34.91 142 SER A CA 1
ATOM 1055 C C . SER A 1 142 ? -31.762 31.079 -14.479 1.00 34.91 142 SER A C 1
ATOM 1057 O O . SER A 1 142 ? -32.323 30.682 -13.466 1.00 34.91 142 SER A O 1
ATOM 1059 N N . GLY A 1 143 ? -30.611 31.777 -14.462 1.00 40.22 143 GLY A N 1
ATOM 1060 C CA . GLY A 1 143 ? -30.284 32.885 -13.526 1.00 40.22 143 GLY A CA 1
ATOM 1061 C C . GLY A 1 143 ? -29.968 32.596 -12.038 1.00 40.22 143 GLY A C 1
ATOM 1062 O O . GLY A 1 143 ? -30.176 31.480 -11.578 1.00 40.22 143 GLY A O 1
ATOM 1063 N N . PRO A 1 144 ? -29.466 33.593 -11.258 1.00 45.06 144 PRO A N 1
ATOM 1064 C CA . PRO A 1 144 ? -29.204 34.998 -11.599 1.00 45.06 144 PRO A CA 1
ATOM 1065 C C . PRO A 1 144 ? -27.708 35.399 -11.596 1.00 45.06 144 PRO A C 1
ATOM 1067 O O . PRO A 1 144 ? -26.869 34.862 -10.873 1.00 45.06 144 PRO A O 1
ATOM 1070 N N . ARG A 1 145 ? -27.397 36.391 -12.440 1.00 48.44 145 ARG A N 1
ATOM 1071 C CA . ARG A 1 145 ? -26.081 37.006 -12.674 1.00 48.44 145 ARG A CA 1
ATOM 1072 C C . ARG A 1 145 ? -25.667 37.900 -11.495 1.00 48.44 145 ARG A C 1
ATOM 1074 O O . ARG A 1 145 ? -26.471 38.704 -11.035 1.00 48.44 145 ARG A O 1
ATOM 1081 N N . LYS A 1 146 ? -24.403 37.824 -11.064 1.00 45.91 146 LYS A N 1
ATOM 1082 C CA . LYS A 1 146 ? -23.789 38.862 -10.217 1.00 45.91 146 LYS A CA 1
ATOM 1083 C C . LYS A 1 146 ? -23.390 40.064 -11.094 1.00 45.91 146 LYS A C 1
ATOM 1085 O O . LYS A 1 146 ? -22.801 39.832 -12.151 1.00 45.91 146 LYS A O 1
ATOM 1090 N N . PRO A 1 147 ? -23.720 41.309 -10.704 1.00 49.72 147 PRO A N 1
ATOM 1091 C CA . PRO A 1 147 ? -23.455 42.495 -11.512 1.00 49.72 147 PRO A CA 1
ATOM 1092 C C . PRO A 1 147 ? -21.969 42.867 -11.553 1.00 49.72 147 PRO A C 1
ATOM 1094 O O . PRO A 1 147 ? -21.217 42.638 -10.605 1.00 49.72 147 PRO A O 1
ATOM 1097 N N . ALA A 1 148 ? -21.583 43.447 -12.689 1.00 47.22 148 ALA A N 1
ATOM 1098 C CA . ALA A 1 148 ? -20.277 44.019 -12.966 1.00 47.22 148 ALA A CA 1
ATOM 1099 C C . ALA A 1 148 ? -19.982 45.197 -12.025 1.00 47.22 148 ALA A C 1
ATOM 1101 O O . ALA A 1 148 ? -20.794 46.112 -11.899 1.00 47.22 148 ALA A O 1
ATOM 1102 N N . ALA A 1 149 ? -18.807 45.173 -11.396 1.00 45.66 149 ALA A N 1
ATOM 1103 C CA . ALA A 1 149 ? -18.259 46.317 -10.687 1.00 45.66 149 ALA A CA 1
ATOM 1104 C C . ALA A 1 149 ? -17.381 47.140 -11.637 1.00 45.66 149 ALA A C 1
ATOM 1106 O O . ALA A 1 149 ? -16.654 46.615 -12.480 1.00 45.66 149 ALA A O 1
ATOM 1107 N N . ILE A 1 150 ? -17.539 48.445 -11.489 1.00 38.53 150 ILE A N 1
ATOM 1108 C CA . ILE A 1 150 ? -17.119 49.541 -12.349 1.00 38.53 150 ILE A CA 1
ATOM 1109 C C . ILE A 1 150 ? -15.589 49.677 -12.389 1.00 38.53 150 ILE A C 1
ATOM 1111 O O . ILE A 1 150 ? -14.911 49.552 -11.373 1.00 38.53 150 ILE A O 1
ATOM 1115 N N . ARG A 1 151 ? -15.059 49.961 -13.586 1.00 45.81 151 ARG A N 1
ATOM 1116 C CA . ARG A 1 151 ? -13.690 50.442 -13.803 1.00 45.81 151 ARG A CA 1
ATOM 1117 C C . ARG A 1 151 ? -13.546 51.839 -13.198 1.00 45.81 151 ARG A C 1
ATOM 1119 O O . ARG A 1 151 ? -14.227 52.758 -13.640 1.00 45.81 151 ARG A O 1
ATOM 1126 N N . THR A 1 152 ? -12.590 52.012 -12.297 1.00 39.69 152 THR A N 1
ATOM 1127 C CA . THR A 1 152 ? -12.037 53.322 -11.935 1.00 39.69 152 THR A CA 1
ATOM 1128 C C . THR A 1 152 ? -10.514 53.258 -11.985 1.00 39.69 152 THR A C 1
ATOM 1130 O O . THR A 1 152 ? -9.910 52.357 -11.415 1.00 39.69 152 THR A O 1
ATOM 1133 N N . ALA A 1 153 ? -9.974 54.197 -12.763 1.00 36.12 153 ALA A N 1
ATOM 1134 C CA . ALA A 1 153 ? -8.609 54.693 -12.930 1.00 36.12 153 ALA A CA 1
ATOM 1135 C C . ALA A 1 153 ? -7.441 54.049 -12.146 1.00 36.12 153 ALA A C 1
ATOM 1137 O O . ALA A 1 153 ? -7.472 53.906 -10.927 1.00 36.12 153 ALA A O 1
ATOM 1138 N N . ALA A 1 154 ? -6.351 53.792 -12.882 1.00 42.91 154 ALA A N 1
ATOM 1139 C CA . ALA A 1 154 ? -4.996 53.603 -12.356 1.00 42.91 154 ALA A CA 1
ATOM 1140 C C . ALA A 1 154 ? -4.508 54.842 -11.577 1.00 42.91 154 ALA A C 1
ATOM 1142 O O . ALA A 1 154 ? -4.958 55.953 -11.871 1.00 42.91 154 ALA A O 1
ATOM 1143 N N . PRO A 1 155 ? -3.564 54.672 -10.629 1.00 45.91 155 PRO A N 1
ATOM 1144 C CA . PRO A 1 155 ? -2.215 55.227 -10.851 1.00 45.91 155 PRO A CA 1
ATOM 1145 C C . PRO A 1 155 ? -1.104 54.276 -10.288 1.00 45.91 155 PRO A C 1
ATOM 1147 O O . PRO A 1 155 ? -1.421 53.139 -9.937 1.00 45.91 155 PRO A O 1
ATOM 1150 N N . PRO A 1 156 ? 0.208 54.599 -10.343 1.00 48.03 156 PRO A N 1
ATOM 1151 C CA . PRO A 1 156 ? 1.196 53.778 -11.041 1.00 48.03 156 PRO A CA 1
ATOM 1152 C C . PRO A 1 156 ? 2.145 53.006 -10.104 1.00 48.03 156 PRO A C 1
ATOM 1154 O O . PRO A 1 156 ? 2.397 53.407 -8.977 1.00 48.03 156 PRO A O 1
ATOM 1157 N N . GLY A 1 157 ? 2.760 51.953 -10.646 1.00 38.94 157 GLY A N 1
ATOM 1158 C CA . GLY A 1 157 ? 4.093 51.495 -10.246 1.00 38.94 157 GLY A CA 1
ATOM 1159 C C . GLY A 1 157 ? 4.216 50.768 -8.905 1.00 38.94 157 GLY A C 1
ATOM 1160 O O . GLY A 1 157 ? 4.247 51.375 -7.849 1.00 38.94 157 GLY A O 1
ATOM 1161 N N . THR A 1 158 ? 4.443 49.459 -8.961 1.00 36.28 158 THR A N 1
ATOM 1162 C CA . THR A 1 158 ? 5.593 48.801 -8.313 1.00 36.28 158 THR A CA 1
ATOM 1163 C C . THR A 1 158 ? 5.738 47.399 -8.906 1.00 36.28 158 THR A C 1
ATOM 1165 O O . THR A 1 158 ? 4.757 46.728 -9.219 1.00 36.28 158 THR A O 1
ATOM 1168 N N . ASN A 1 159 ? 6.985 47.001 -9.146 1.00 51.00 159 ASN A N 1
ATOM 1169 C CA . ASN A 1 159 ? 7.384 45.780 -9.838 1.00 51.00 159 ASN A CA 1
ATOM 1170 C C . ASN A 1 159 ? 6.797 44.514 -9.192 1.00 51.00 159 ASN A C 1
ATOM 1172 O O . ASN A 1 159 ? 7.288 44.039 -8.170 1.00 51.00 159 ASN A O 1
ATOM 1176 N N . GLY A 1 160 ? 5.769 43.945 -9.821 1.00 36.31 160 GLY A N 1
ATOM 1177 C CA . GLY A 1 160 ? 5.279 42.604 -9.530 1.00 36.31 160 GLY A CA 1
ATOM 1178 C C . GLY A 1 160 ? 6.034 41.588 -10.377 1.00 36.31 160 GLY A C 1
ATOM 1179 O O . GLY A 1 160 ? 5.794 41.480 -11.576 1.00 36.31 160 GLY A O 1
ATOM 1180 N N . VAL A 1 161 ? 6.950 40.858 -9.744 1.00 40.31 161 VAL A N 1
ATOM 1181 C CA . VAL A 1 161 ? 7.602 39.658 -10.283 1.00 40.31 161 VAL A CA 1
ATOM 1182 C C . VAL A 1 161 ? 6.546 38.759 -10.932 1.00 40.31 161 VAL A C 1
ATOM 1184 O O . VAL A 1 161 ? 5.605 38.315 -10.273 1.00 40.31 161 VAL A O 1
ATOM 1187 N N . ALA A 1 162 ? 6.694 38.520 -12.235 1.00 36.53 162 ALA A N 1
ATOM 1188 C CA . ALA A 1 162 ? 5.816 37.653 -12.999 1.00 36.53 162 ALA A CA 1
ATOM 1189 C C . ALA A 1 162 ? 5.835 36.236 -12.405 1.00 36.53 162 ALA A C 1
ATOM 1191 O O . ALA A 1 162 ? 6.845 35.533 -12.455 1.00 36.53 162 ALA A O 1
ATOM 1192 N N . ALA A 1 163 ? 4.702 35.809 -11.848 1.00 40.31 163 ALA A N 1
ATOM 1193 C CA . ALA A 1 163 ? 4.426 34.397 -11.653 1.00 40.31 163 ALA A CA 1
ATOM 1194 C C . ALA A 1 163 ? 4.337 33.744 -13.046 1.00 40.31 163 ALA A C 1
ATOM 1196 O O . ALA A 1 163 ? 3.602 34.262 -13.892 1.00 40.31 163 ALA A O 1
ATOM 1197 N N . PRO A 1 164 ? 5.061 32.646 -13.327 1.00 42.97 164 PRO A N 1
ATOM 1198 C CA . PRO A 1 164 ? 4.933 31.973 -14.608 1.00 42.97 164 PRO A CA 1
ATOM 1199 C C . PRO A 1 164 ? 3.500 31.458 -14.757 1.00 42.97 164 PRO A C 1
ATOM 1201 O O . PRO A 1 164 ? 2.996 30.720 -13.906 1.00 42.97 164 PRO A O 1
ATOM 1204 N N . ALA A 1 165 ? 2.852 31.897 -15.834 1.00 41.41 165 ALA A N 1
ATOM 1205 C CA . ALA A 1 165 ? 1.549 31.427 -16.262 1.00 41.41 165 ALA A CA 1
ATOM 1206 C C . ALA A 1 165 ? 1.553 29.893 -16.346 1.00 41.41 165 ALA A C 1
ATOM 1208 O O . ALA A 1 165 ? 2.455 29.292 -16.932 1.00 41.41 165 ALA A O 1
ATOM 1209 N N . GLU A 1 166 ? 0.546 29.254 -15.748 1.00 47.22 166 GLU A N 1
ATOM 1210 C CA . GLU A 1 166 ? 0.258 27.853 -16.039 1.00 47.22 166 GLU A CA 1
ATOM 1211 C C . GLU A 1 166 ? -0.030 27.738 -17.545 1.00 47.22 166 GLU A C 1
ATOM 1213 O O . GLU A 1 166 ? -0.892 28.475 -18.031 1.00 47.22 166 GLU A O 1
ATOM 1218 N N . PRO A 1 167 ? 0.648 26.854 -18.304 1.00 50.25 167 PRO A N 1
ATOM 1219 C CA . PRO A 1 167 ? 0.289 26.660 -19.695 1.00 50.25 167 PRO A CA 1
ATOM 1220 C C . PRO A 1 167 ? -1.085 25.991 -19.739 1.00 50.25 167 PRO A C 1
ATOM 1222 O O . PRO A 1 167 ? -1.287 24.882 -19.230 1.00 50.25 167 PRO A O 1
ATOM 1225 N N . THR A 1 168 ? -2.032 26.725 -20.310 1.00 43.44 168 THR A N 1
ATOM 1226 C CA . THR A 1 168 ? -3.333 26.255 -20.762 1.00 43.44 168 THR A CA 1
ATOM 1227 C C . THR A 1 168 ? -3.148 25.061 -21.698 1.00 43.44 168 THR A C 1
ATOM 1229 O O . THR A 1 168 ? -2.333 25.103 -22.615 1.00 43.44 168 THR A O 1
ATOM 1232 N N . ASP A 1 169 ? -3.893 23.985 -21.422 1.00 51.72 169 ASP A N 1
ATOM 1233 C CA . ASP A 1 169 ? -4.092 22.835 -22.312 1.00 51.72 169 ASP A CA 1
ATOM 1234 C C . ASP A 1 169 ? -4.723 23.351 -23.620 1.00 51.72 169 ASP A C 1
ATOM 1236 O O . ASP A 1 169 ? -5.946 23.411 -23.747 1.00 51.72 169 ASP A O 1
ATOM 1240 N N . GLU A 1 170 ? -3.897 23.739 -24.585 1.00 43.03 170 GLU A N 1
ATOM 1241 C CA . GLU A 1 170 ? -4.312 23.960 -25.965 1.00 43.03 170 GLU A CA 1
ATOM 1242 C C . GLU A 1 170 ? -3.586 22.954 -26.860 1.00 43.03 170 GLU A C 1
ATOM 1244 O O . GLU A 1 170 ? -2.368 22.967 -26.985 1.00 43.03 170 GLU A O 1
ATOM 1249 N N . THR A 1 171 ? -4.388 22.040 -27.417 1.00 54.16 171 THR A N 1
ATOM 1250 C CA . THR A 1 171 ? -4.259 21.498 -28.780 1.00 54.16 171 THR A CA 1
ATOM 1251 C C . THR A 1 171 ? -2.833 21.348 -29.315 1.00 54.16 171 THR A C 1
ATOM 1253 O O . THR A 1 171 ? -2.355 22.191 -30.066 1.00 54.16 171 THR A O 1
ATOM 1256 N N . GLU A 1 172 ? -2.188 20.217 -29.025 1.00 48.94 172 GLU A N 1
ATOM 1257 C CA . GLU A 1 172 ? -1.091 19.748 -29.874 1.00 48.94 172 GLU A CA 1
ATOM 1258 C C . GLU A 1 172 ? -1.692 18.897 -30.992 1.00 48.94 172 GLU A C 1
ATOM 1260 O O . GLU A 1 172 ? -2.304 17.853 -30.752 1.00 48.94 172 GLU A O 1
ATOM 1265 N N . ALA A 1 173 ? -1.581 19.452 -32.197 1.00 42.72 173 ALA A N 1
ATOM 1266 C CA . ALA A 1 173 ? -1.929 18.857 -33.470 1.00 42.72 173 ALA A CA 1
ATOM 1267 C C . ALA A 1 173 ? -1.294 17.469 -33.647 1.00 42.72 173 ALA A C 1
ATOM 1269 O O . ALA A 1 173 ? -0.244 17.175 -33.076 1.00 42.72 173 ALA A O 1
ATOM 1270 N N . ASP A 1 174 ? -1.944 16.645 -34.471 1.00 43.19 174 ASP A N 1
ATOM 1271 C CA . ASP A 1 174 ? -1.507 15.319 -34.915 1.00 43.19 174 ASP A CA 1
ATOM 1272 C C . ASP A 1 174 ? -0.196 15.381 -35.732 1.00 43.19 174 ASP A C 1
ATOM 1274 O O . ASP A 1 174 ? -0.157 15.061 -36.920 1.00 43.19 174 ASP A O 1
ATOM 1278 N N . GLU A 1 175 ? 0.913 15.787 -35.117 1.00 53.41 175 GLU A N 1
ATOM 1279 C CA . GLU A 1 175 ? 2.225 15.429 -35.636 1.00 53.41 175 GLU A CA 1
ATOM 1280 C C . GLU A 1 175 ? 2.414 13.932 -35.405 1.00 53.41 175 GLU A C 1
ATOM 1282 O O . GLU A 1 175 ? 2.397 13.440 -34.273 1.00 53.41 175 GLU A O 1
ATOM 1287 N N . VAL A 1 176 ? 2.586 13.192 -36.500 1.00 56.25 176 VAL A N 1
ATOM 1288 C CA . VAL A 1 176 ? 2.976 11.783 -36.478 1.00 56.25 176 VAL A CA 1
ATOM 1289 C C . VAL A 1 176 ? 4.374 11.706 -35.860 1.00 56.25 176 VAL A C 1
ATOM 1291 O O . VAL A 1 176 ? 5.392 11.765 -36.548 1.00 56.25 176 VAL A O 1
ATOM 1294 N N . LEU A 1 177 ? 4.429 11.642 -34.530 1.00 67.06 177 LEU A N 1
ATOM 1295 C CA . LEU A 1 177 ? 5.663 11.469 -33.781 1.00 67.06 177 LEU A CA 1
ATOM 1296 C C . LEU A 1 177 ? 6.292 10.151 -34.239 1.00 67.06 177 LEU A C 1
ATOM 1298 O O . LEU A 1 177 ? 5.736 9.074 -34.020 1.00 67.06 177 LEU A O 1
ATOM 1302 N N . THR A 1 178 ? 7.459 10.239 -34.881 1.00 79.50 178 THR A N 1
ATOM 1303 C CA . THR A 1 178 ? 8.287 9.065 -35.171 1.00 79.50 178 THR A CA 1
ATOM 1304 C C . THR A 1 178 ? 8.574 8.325 -33.865 1.00 79.50 178 THR A C 1
ATOM 1306 O O . THR A 1 178 ? 8.626 8.946 -32.801 1.00 79.50 178 THR A O 1
ATOM 1309 N N . GLY A 1 179 ? 8.737 6.998 -33.912 1.00 78.44 179 GLY A N 1
ATOM 1310 C CA . GLY A 1 179 ? 8.709 6.174 -32.698 1.00 78.44 179 GLY A CA 1
ATOM 1311 C C . GLY A 1 179 ? 9.642 6.670 -31.578 1.00 78.44 179 GLY A C 1
ATOM 1312 O O . GLY A 1 179 ? 9.209 6.774 -30.433 1.00 78.44 179 GLY A O 1
ATOM 1313 N N . ALA A 1 180 ? 10.863 7.113 -31.906 1.00 84.25 180 ALA A N 1
ATOM 1314 C CA . ALA A 1 180 ? 11.800 7.694 -30.935 1.00 84.25 180 ALA A CA 1
ATOM 1315 C C . ALA A 1 180 ? 11.293 9.003 -30.290 1.00 84.25 180 ALA A C 1
ATOM 1317 O O . ALA A 1 180 ? 11.373 9.165 -29.071 1.00 84.25 180 ALA A O 1
ATOM 1318 N N . LYS A 1 181 ? 10.702 9.914 -31.078 1.00 90.06 181 LYS A N 1
ATOM 1319 C CA . LYS A 1 181 ? 10.106 11.162 -30.568 1.00 90.06 181 LYS A CA 1
ATOM 1320 C C . LYS A 1 181 ? 8.886 10.885 -29.687 1.00 90.06 181 LYS A C 1
ATOM 1322 O O . LYS A 1 181 ? 8.690 11.555 -28.674 1.00 90.06 181 LYS A O 1
ATOM 1327 N N . LEU A 1 182 ? 8.088 9.872 -30.033 1.00 88.88 182 LEU A N 1
ATOM 1328 C CA . LEU A 1 182 ? 6.946 9.446 -29.221 1.00 88.88 182 LEU A CA 1
ATOM 1329 C C . LEU A 1 182 ? 7.398 8.920 -27.853 1.00 88.88 182 LEU A C 1
ATOM 1331 O O . LEU A 1 182 ? 6.786 9.252 -26.835 1.00 88.88 182 LEU A O 1
ATOM 1335 N N . VAL A 1 183 ? 8.467 8.121 -27.814 1.00 89.88 183 VAL A N 1
ATOM 1336 C CA . VAL A 1 183 ? 9.042 7.633 -26.554 1.00 89.88 183 VAL A CA 1
ATOM 1337 C C . VAL A 1 183 ? 9.530 8.796 -25.704 1.00 89.88 183 VAL A C 1
ATOM 1339 O O . VAL A 1 183 ? 9.110 8.881 -24.551 1.00 89.88 183 VAL A O 1
ATOM 1342 N N . GLN A 1 184 ? 10.300 9.724 -26.284 1.00 92.50 184 GLN A N 1
ATOM 1343 C CA . GLN A 1 184 ? 10.799 10.912 -25.586 1.00 92.50 184 GLN A CA 1
ATOM 1344 C C . GLN A 1 184 ? 9.661 11.754 -24.984 1.00 92.50 184 GLN A C 1
ATOM 1346 O O . GLN A 1 184 ? 9.679 12.092 -23.797 1.00 92.50 184 GLN A O 1
ATOM 1351 N N . TYR A 1 185 ? 8.614 12.025 -25.767 1.00 93.44 185 TYR A N 1
ATOM 1352 C CA . TYR A 1 185 ? 7.436 12.749 -25.288 1.00 93.44 185 TYR A CA 1
ATOM 1353 C C . TYR A 1 185 ? 6.747 12.024 -24.122 1.00 93.44 185 TYR A C 1
ATOM 1355 O O . TYR A 1 185 ? 6.378 12.632 -23.111 1.00 93.44 185 TYR A O 1
ATOM 1363 N N . LEU A 1 186 ? 6.561 10.703 -24.228 1.00 93.25 186 LEU A N 1
ATOM 1364 C CA . LEU A 1 186 ? 5.913 9.915 -23.180 1.00 93.25 186 LEU A CA 1
ATOM 1365 C C . LEU A 1 186 ? 6.767 9.810 -21.911 1.00 93.25 186 LEU A C 1
ATOM 1367 O O . LEU A 1 186 ? 6.188 9.775 -20.819 1.00 93.25 186 LEU A O 1
ATOM 1371 N N . THR A 1 187 ? 8.097 9.783 -22.024 1.00 92.75 187 THR A N 1
ATOM 1372 C CA . THR A 1 187 ? 9.012 9.812 -20.875 1.00 92.75 187 THR A CA 1
ATOM 1373 C C . THR A 1 187 ? 8.975 11.158 -20.164 1.00 92.75 187 THR A C 1
ATOM 1375 O O . THR A 1 187 ? 8.678 11.177 -18.970 1.00 92.75 187 THR A O 1
ATOM 1378 N N . GLU A 1 188 ? 9.102 12.280 -20.876 1.00 95.56 188 GLU A N 1
ATOM 1379 C CA . GLU A 1 188 ? 8.994 13.620 -20.271 1.00 95.56 188 GLU A CA 1
ATOM 1380 C C . GLU A 1 188 ? 7.622 13.824 -19.612 1.00 95.56 188 GLU A C 1
ATOM 1382 O O . GLU A 1 188 ? 7.484 14.334 -18.495 1.00 95.56 188 GLU A O 1
ATOM 1387 N N . LYS A 1 189 ? 6.555 13.358 -20.269 1.00 95.56 189 LYS A N 1
ATOM 1388 C CA . LYS A 1 189 ? 5.204 13.394 -19.703 1.00 95.56 189 LYS A CA 1
ATOM 1389 C C . LYS A 1 189 ? 5.089 12.527 -18.453 1.00 95.56 189 LYS A C 1
ATOM 1391 O O . LYS A 1 189 ? 4.366 12.902 -17.526 1.00 95.56 189 LYS A O 1
ATOM 1396 N N . ALA A 1 190 ? 5.752 11.372 -18.410 1.00 93.06 190 ALA A N 1
ATOM 1397 C CA . ALA A 1 190 ? 5.780 10.518 -17.229 1.00 93.06 190 ALA A CA 1
ATOM 1398 C C . ALA A 1 190 ? 6.528 11.190 -16.068 1.00 93.06 190 ALA A C 1
ATOM 1400 O O . ALA A 1 190 ? 6.021 11.151 -14.946 1.00 93.06 190 ALA A O 1
ATOM 1401 N N . GLU A 1 191 ? 7.636 11.876 -16.336 1.00 94.88 191 GLU A N 1
ATOM 1402 C CA . GLU A 1 191 ? 8.402 12.647 -15.348 1.00 94.88 191 GLU A CA 1
ATOM 1403 C C . GLU A 1 191 ? 7.584 13.801 -14.769 1.00 94.88 191 GLU A C 1
ATOM 1405 O O . GLU A 1 191 ? 7.380 13.862 -13.555 1.00 94.88 191 GLU A O 1
ATOM 1410 N N . ARG A 1 192 ? 6.961 14.635 -15.615 1.00 95.56 192 ARG A N 1
ATOM 1411 C CA . ARG A 1 192 ? 6.053 15.710 -15.156 1.00 95.56 192 ARG A CA 1
ATOM 1412 C C . ARG A 1 192 ? 4.906 15.168 -14.296 1.00 95.56 192 ARG A C 1
ATOM 1414 O O . ARG A 1 192 ? 4.405 15.835 -13.387 1.00 95.56 192 ARG A O 1
ATOM 1421 N N . ARG A 1 193 ? 4.422 13.953 -14.585 1.00 95.00 193 ARG A N 1
ATOM 1422 C CA . ARG A 1 193 ? 3.381 13.292 -13.777 1.00 95.00 193 ARG A CA 1
ATOM 1423 C C . ARG A 1 193 ? 3.940 12.739 -12.467 1.00 95.00 193 ARG A C 1
ATOM 1425 O O . ARG A 1 193 ? 3.220 12.812 -11.474 1.00 95.00 193 ARG A O 1
ATOM 1432 N N . ALA A 1 194 ? 5.167 12.224 -12.450 1.00 93.62 194 ALA A N 1
ATOM 1433 C CA . ALA A 1 194 ? 5.857 11.793 -11.237 1.00 93.62 194 ALA A CA 1
ATOM 1434 C C . ALA A 1 194 ? 6.123 12.981 -10.301 1.00 93.62 194 ALA A C 1
ATOM 1436 O O . ALA A 1 194 ? 5.813 12.906 -9.116 1.00 93.62 194 ALA A O 1
ATOM 1437 N N . GLU A 1 195 ? 6.539 14.128 -10.834 1.00 96.94 195 GLU A N 1
ATOM 1438 C CA . GLU A 1 195 ? 6.727 15.345 -10.040 1.00 96.94 195 GLU A CA 1
ATOM 1439 C C . GLU A 1 195 ? 5.411 15.826 -9.401 1.00 96.94 195 GLU A C 1
ATOM 1441 O O . GLU A 1 195 ? 5.355 16.183 -8.223 1.00 96.94 195 GLU A O 1
ATOM 1446 N N . LYS A 1 196 ? 4.291 15.742 -10.136 1.00 95.81 196 LYS A N 1
ATOM 1447 C CA . LYS A 1 196 ? 2.954 16.011 -9.574 1.00 95.81 196 LYS A CA 1
ATOM 1448 C C . LYS A 1 196 ? 2.579 15.044 -8.446 1.00 95.81 196 LYS A C 1
ATOM 1450 O O . LYS A 1 196 ? 1.827 15.442 -7.555 1.00 95.81 196 LYS A O 1
ATOM 1455 N N . VAL A 1 197 ? 3.058 13.798 -8.479 1.00 96.38 197 VAL A N 1
ATOM 1456 C CA . VAL A 1 197 ? 2.871 12.833 -7.383 1.00 96.38 197 VAL A CA 1
ATOM 1457 C C . VAL A 1 197 ? 3.662 13.272 -6.157 1.00 96.38 197 VAL A C 1
ATOM 1459 O O . VAL A 1 197 ? 3.068 13.331 -5.085 1.00 96.38 197 VAL A O 1
ATOM 1462 N N . ILE A 1 198 ? 4.929 13.667 -6.320 1.00 95.75 198 ILE A N 1
ATOM 1463 C CA . ILE A 1 198 ? 5.776 14.171 -5.224 1.00 95.75 198 ILE A CA 1
ATOM 1464 C C . ILE A 1 198 ? 5.103 15.374 -4.548 1.00 95.75 198 ILE A C 1
ATOM 1466 O O . ILE A 1 198 ? 4.776 15.320 -3.366 1.00 95.75 198 ILE A O 1
ATOM 1470 N N . ARG A 1 199 ? 4.714 16.400 -5.317 1.00 96.19 199 ARG A N 1
ATOM 1471 C CA . ARG A 1 199 ? 4.019 17.584 -4.767 1.00 96.19 199 ARG A CA 1
ATOM 1472 C C . ARG A 1 199 ? 2.694 17.236 -4.071 1.00 96.19 199 ARG A C 1
ATOM 1474 O O . ARG A 1 199 ? 2.296 17.884 -3.101 1.00 96.19 199 ARG A O 1
ATOM 1481 N N . ALA A 1 200 ? 1.959 16.245 -4.582 1.00 94.75 200 ALA A N 1
ATOM 1482 C CA . ALA A 1 200 ? 0.724 15.776 -3.953 1.00 94.75 200 ALA A CA 1
ATOM 1483 C C . ALA A 1 200 ? 0.992 15.001 -2.653 1.00 94.75 200 ALA A C 1
ATOM 1485 O O . ALA A 1 200 ? 0.178 15.086 -1.730 1.00 94.75 200 ALA A O 1
ATOM 1486 N N . HIS A 1 201 ? 2.112 14.281 -2.583 1.00 95.69 201 HIS A N 1
ATOM 1487 C CA . HIS A 1 201 ? 2.574 13.570 -1.399 1.00 95.69 201 HIS A CA 1
ATOM 1488 C C . HIS A 1 201 ? 2.929 14.557 -0.288 1.00 95.69 201 HIS A C 1
ATOM 1490 O O . HIS A 1 201 ? 2.298 14.513 0.766 1.00 95.69 201 HIS A O 1
ATOM 1496 N N . ASP A 1 202 ? 3.782 15.543 -0.570 1.00 97.00 202 ASP A N 1
ATOM 1497 C CA . ASP A 1 202 ? 4.173 16.580 0.397 1.00 97.00 202 ASP A CA 1
ATOM 1498 C C . ASP A 1 202 ? 2.949 17.321 0.942 1.00 97.00 202 ASP A C 1
ATOM 1500 O O . ASP A 1 202 ? 2.804 17.578 2.138 1.00 97.00 202 ASP A O 1
ATOM 1504 N N . LYS A 1 203 ? 1.996 17.640 0.057 1.00 95.31 203 LYS A N 1
ATOM 1505 C CA . LYS A 1 203 ? 0.747 18.292 0.457 1.00 95.31 203 LYS A CA 1
ATOM 1506 C C . LYS A 1 203 ? -0.112 17.403 1.351 1.00 95.31 203 LYS A C 1
ATOM 1508 O O . LYS A 1 203 ? -0.765 17.915 2.262 1.00 95.31 203 LYS A O 1
ATOM 1513 N N . ARG A 1 204 ? -0.164 16.097 1.082 1.00 95.44 204 ARG A N 1
ATOM 1514 C CA . ARG A 1 204 ? -0.858 15.130 1.939 1.00 95.44 204 ARG A CA 1
ATOM 1515 C C . ARG A 1 204 ? -0.184 15.076 3.306 1.00 95.44 204 ARG A C 1
ATOM 1517 O O . ARG A 1 204 ? -0.900 15.172 4.296 1.00 95.44 204 ARG A O 1
ATOM 1524 N N . GLU A 1 205 ? 1.137 14.970 3.367 1.00 95.69 205 GLU A N 1
ATOM 1525 C CA . GLU A 1 205 ? 1.881 14.891 4.629 1.00 95.69 205 GLU A CA 1
ATOM 1526 C C . GLU A 1 205 ? 1.697 16.138 5.486 1.00 95.69 205 GLU A C 1
ATOM 1528 O O . GLU A 1 205 ? 1.308 16.015 6.644 1.00 95.69 205 GLU A O 1
ATOM 1533 N N . ARG A 1 206 ? 1.814 17.336 4.900 1.00 96.00 206 ARG A N 1
ATOM 1534 C CA . ARG A 1 206 ? 1.527 18.598 5.607 1.00 96.00 206 ARG A CA 1
ATOM 1535 C C . ARG A 1 206 ? 0.117 18.627 6.198 1.00 96.00 206 ARG A C 1
ATOM 1537 O O . ARG A 1 206 ? -0.087 19.094 7.313 1.00 96.00 206 ARG A O 1
ATOM 1544 N N . LEU A 1 207 ? -0.875 18.124 5.461 1.00 94.56 207 LEU A N 1
ATOM 1545 C CA . LEU A 1 207 ? -2.261 18.081 5.936 1.00 94.56 207 LEU A CA 1
ATOM 1546 C C . LEU A 1 207 ? -2.509 16.984 6.974 1.00 94.56 207 LEU A C 1
ATOM 1548 O O . LEU A 1 207 ? -3.405 17.148 7.798 1.00 94.56 207 LEU A O 1
ATOM 1552 N N . ILE A 1 208 ? -1.757 15.883 6.934 1.00 92.38 208 ILE A N 1
ATOM 1553 C CA . ILE A 1 208 ? -1.786 14.847 7.970 1.00 92.38 208 ILE A CA 1
ATOM 1554 C C . ILE A 1 208 ? -1.153 15.387 9.251 1.00 92.38 208 ILE A C 1
ATOM 1556 O O . ILE A 1 208 ? -1.791 15.292 10.292 1.00 92.38 208 ILE A O 1
ATOM 1560 N N . ALA A 1 209 ? 0.021 16.017 9.167 1.00 93.12 209 ALA A N 1
ATOM 1561 C CA . ALA A 1 209 ? 0.682 16.653 10.305 1.00 93.12 209 ALA A CA 1
ATOM 1562 C C . ALA A 1 209 ? -0.245 17.674 10.980 1.00 93.12 209 ALA A C 1
ATOM 1564 O O . ALA A 1 209 ? -0.542 17.545 12.163 1.00 93.12 209 ALA A O 1
ATOM 1565 N N . ALA A 1 210 ? -0.846 18.580 10.201 1.00 91.75 210 ALA A N 1
ATOM 1566 C CA . ALA A 1 210 ? -1.827 19.533 10.722 1.00 91.75 210 ALA A CA 1
ATOM 1567 C C . ALA A 1 210 ? -3.088 18.855 11.300 1.00 91.75 210 ALA A C 1
ATOM 1569 O O . ALA A 1 210 ? -3.721 19.374 12.215 1.00 91.75 210 ALA A O 1
ATOM 1570 N N . ALA A 1 211 ? -3.509 17.705 10.766 1.00 93.38 211 ALA A N 1
ATOM 1571 C CA . ALA A 1 211 ? -4.645 16.975 11.324 1.00 93.38 211 ALA A CA 1
ATOM 1572 C C . ALA A 1 211 ? -4.309 16.280 12.651 1.00 93.38 211 ALA A C 1
ATOM 1574 O O . ALA A 1 211 ? -5.199 16.170 13.492 1.00 93.38 211 ALA A O 1
ATOM 1575 N N . ILE A 1 212 ? -3.063 15.829 12.825 1.00 91.50 212 ILE A N 1
ATOM 1576 C CA . ILE A 1 212 ? -2.551 15.255 14.074 1.00 91.50 212 ILE A CA 1
ATOM 1577 C C . ILE A 1 212 ? -2.416 16.355 15.130 1.00 91.50 212 ILE A C 1
ATOM 1579 O O . ILE A 1 212 ? -2.919 16.190 16.233 1.00 91.50 212 ILE A O 1
ATOM 1583 N N . GLU A 1 213 ? -1.812 17.486 14.767 1.00 91.44 213 GLU A N 1
ATOM 1584 C CA . GLU A 1 213 ? -1.543 18.600 15.681 1.00 91.44 213 GLU A CA 1
ATOM 1585 C C . GLU A 1 213 ? -2.828 19.287 16.166 1.00 91.44 213 GLU A C 1
ATOM 1587 O O . GLU A 1 213 ? -3.024 19.478 17.361 1.00 91.44 213 GLU A O 1
ATOM 1592 N N . PHE A 1 214 ? -3.751 19.610 15.253 1.00 87.56 214 PHE A N 1
ATOM 1593 C CA . PHE A 1 214 ? -4.951 20.387 15.589 1.00 87.56 214 PHE A CA 1
ATOM 1594 C C . PHE A 1 214 ? -6.213 19.530 15.814 1.00 87.56 214 PHE A C 1
ATOM 1596 O O . PHE A 1 214 ? -7.283 20.074 16.086 1.00 87.56 214 PHE A O 1
ATOM 1603 N N . GLY A 1 215 ? -6.148 18.202 15.646 1.00 80.31 215 GLY A N 1
ATOM 1604 C CA . GLY A 1 215 ? -7.203 17.248 16.044 1.00 80.31 215 GLY A CA 1
ATOM 1605 C C . GLY A 1 215 ? -8.600 17.418 15.409 1.00 80.31 215 GLY A C 1
ATOM 1606 O O . GLY A 1 215 ? -9.574 16.811 15.852 1.00 80.31 215 GLY A O 1
ATOM 1607 N N . GLY A 1 216 ? -8.756 18.243 14.367 1.00 92.12 216 GLY A N 1
ATOM 1608 C CA . GLY A 1 216 ? -10.074 18.653 13.867 1.00 92.12 216 GLY A CA 1
ATOM 1609 C C . GLY A 1 216 ? -10.689 17.744 12.792 1.00 92.12 216 GLY A C 1
ATOM 1610 O O . GLY A 1 216 ? -10.057 17.430 11.779 1.00 92.12 216 GLY A O 1
ATOM 1611 N N . LYS A 1 217 ? -12.001 17.455 12.888 1.00 91.00 217 LYS A N 1
ATOM 1612 C CA . LYS A 1 217 ? -12.783 16.751 11.834 1.00 91.00 217 LYS A CA 1
ATOM 1613 C C . LYS A 1 217 ? -12.598 17.372 10.437 1.00 91.00 217 LYS A C 1
ATOM 1615 O O . LYS A 1 217 ? -12.519 16.663 9.431 1.00 91.00 217 LYS A O 1
ATOM 1620 N N . LYS A 1 218 ? -12.510 18.708 10.358 1.00 92.94 218 LYS A N 1
ATOM 1621 C CA . LYS A 1 218 ? -12.268 19.439 9.099 1.00 92.94 218 LYS A CA 1
ATOM 1622 C C . LYS A 1 218 ? -10.853 19.199 8.550 1.00 92.94 218 LYS A C 1
ATOM 1624 O O . LYS A 1 218 ? -10.709 19.074 7.333 1.00 92.94 218 LYS A O 1
ATOM 1629 N N . ALA A 1 219 ? -9.840 19.100 9.412 1.00 91.31 219 ALA A N 1
ATOM 1630 C CA . ALA A 1 219 ? -8.458 18.814 9.023 1.00 91.31 219 ALA A CA 1
ATOM 1631 C C . ALA A 1 219 ? -8.318 17.373 8.506 1.00 91.31 219 ALA A C 1
ATOM 1633 O O . ALA A 1 219 ? -7.832 17.169 7.395 1.00 91.31 219 ALA A O 1
ATOM 1634 N N . LEU A 1 220 ? -8.909 16.397 9.205 1.00 91.31 220 LEU A N 1
ATOM 1635 C CA . LEU A 1 220 ? -8.980 15.003 8.745 1.00 91.31 220 LEU A CA 1
ATOM 1636 C C . LEU A 1 220 ? -9.669 14.872 7.378 1.00 91.31 220 LEU A C 1
ATOM 1638 O O . LEU A 1 220 ? -9.196 14.152 6.498 1.00 91.31 220 LEU A O 1
ATOM 1642 N N . LYS A 1 221 ? -10.764 15.611 7.142 1.00 94.75 221 LYS A N 1
ATOM 1643 C CA . LYS A 1 221 ? -11.434 15.630 5.829 1.00 94.75 221 LYS A CA 1
ATOM 1644 C C . LYS A 1 221 ? -10.534 16.205 4.729 1.00 94.75 221 LYS A C 1
ATOM 1646 O O . LYS A 1 221 ? -10.569 15.709 3.603 1.00 94.75 221 LYS A O 1
ATOM 1651 N N . LYS A 1 222 ? -9.732 17.236 5.026 1.00 95.44 222 LYS A N 1
ATOM 1652 C CA . LYS A 1 222 ? -8.750 17.798 4.079 1.00 95.44 222 LYS A CA 1
ATOM 1653 C C . LYS A 1 222 ? -7.626 16.799 3.783 1.00 95.44 222 LYS A C 1
ATOM 1655 O O . LYS A 1 222 ? -7.318 16.608 2.608 1.00 95.44 222 LYS A O 1
ATOM 1660 N N . ALA A 1 223 ? -7.097 16.116 4.798 1.00 93.31 223 ALA A N 1
ATOM 1661 C CA . ALA A 1 223 ? -6.084 15.072 4.637 1.00 93.31 223 ALA A CA 1
ATOM 1662 C C . ALA A 1 223 ? -6.590 13.915 3.756 1.00 93.31 223 ALA A C 1
ATOM 1664 O O . ALA A 1 223 ? -5.936 13.559 2.777 1.00 93.31 223 ALA A O 1
ATOM 1665 N N . ARG A 1 224 ? -7.815 13.418 3.995 1.00 95.38 224 ARG A N 1
ATOM 1666 C CA . ARG A 1 224 ? -8.448 12.383 3.149 1.00 95.38 224 ARG A CA 1
ATOM 1667 C C . ARG A 1 224 ? -8.610 12.824 1.691 1.00 95.38 224 ARG A C 1
ATOM 1669 O O . ARG A 1 224 ? -8.323 12.059 0.777 1.00 95.38 224 ARG A O 1
ATOM 1676 N N . LYS A 1 225 ? -9.031 14.073 1.450 1.00 96.25 225 LYS A N 1
ATOM 1677 C CA . LYS A 1 225 ? -9.122 14.625 0.084 1.00 96.25 225 LYS A CA 1
ATOM 1678 C C . LYS A 1 225 ? -7.751 14.729 -0.593 1.00 96.25 225 LYS A C 1
ATOM 1680 O O . LYS A 1 225 ? -7.661 14.541 -1.804 1.00 96.25 225 LYS A O 1
ATOM 1685 N N . ALA A 1 226 ? -6.700 15.061 0.154 1.00 95.19 226 ALA A N 1
ATOM 1686 C CA . ALA A 1 226 ? -5.339 15.114 -0.373 1.00 95.19 226 ALA A CA 1
ATOM 1687 C C . ALA A 1 226 ? -4.811 13.715 -0.716 1.00 95.19 226 ALA A C 1
ATOM 1689 O O . ALA A 1 226 ? -4.246 13.529 -1.790 1.00 95.19 226 ALA A O 1
ATOM 1690 N N . GLU A 1 227 ? -5.092 12.721 0.125 1.00 95.12 227 GLU A N 1
ATOM 1691 C CA . GLU A 1 227 ? -4.785 11.318 -0.154 1.00 95.12 227 GLU A CA 1
ATOM 1692 C C . GLU A 1 227 ? -5.499 10.813 -1.416 1.00 95.12 227 GLU A C 1
ATOM 1694 O O . GLU A 1 227 ? -4.886 10.178 -2.273 1.00 95.12 227 GLU A O 1
ATOM 1699 N N . GLU A 1 228 ? -6.780 11.143 -1.596 1.00 97.69 228 GLU A N 1
ATOM 1700 C CA . GLU A 1 228 ? -7.500 10.774 -2.816 1.00 97.69 228 GLU A CA 1
ATOM 1701 C C . GLU A 1 228 ? -6.877 11.421 -4.067 1.00 97.69 228 GLU A C 1
ATOM 1703 O O . GLU A 1 228 ? -6.746 10.774 -5.112 1.00 97.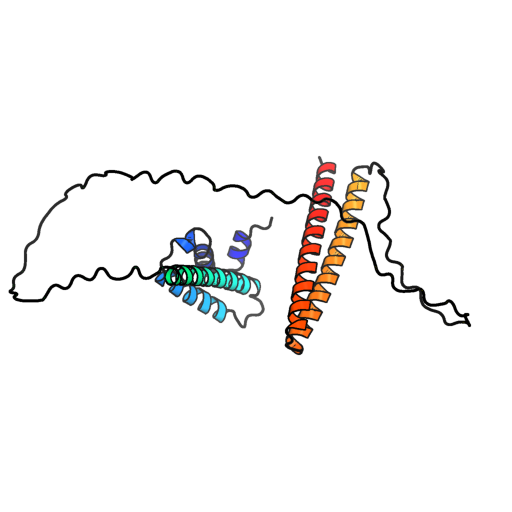69 228 GLU A O 1
ATOM 1708 N N . LYS A 1 229 ? -6.443 12.685 -3.971 1.00 95.12 229 LYS A N 1
ATOM 1709 C CA . LYS A 1 229 ? -5.728 13.370 -5.059 1.00 95.12 229 LYS A CA 1
ATOM 1710 C C . LYS A 1 229 ? -4.389 12.703 -5.37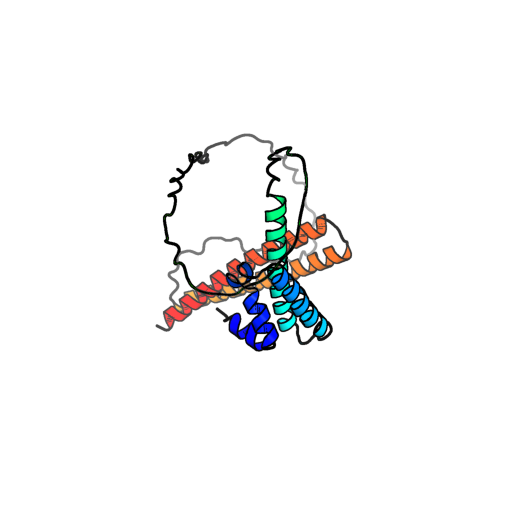4 1.00 95.12 229 LYS A C 1
ATOM 1712 O O . LYS A 1 229 ? -4.101 12.514 -6.555 1.00 95.12 229 LYS A O 1
ATOM 1717 N N . LEU A 1 230 ? -3.627 12.306 -4.354 1.00 95.56 230 LEU A N 1
ATOM 1718 C CA . LEU A 1 230 ? -2.383 11.553 -4.514 1.00 95.56 230 LEU A CA 1
ATOM 1719 C C . LEU A 1 230 ? -2.635 10.242 -5.271 1.00 95.56 230 LEU A C 1
ATOM 1721 O O . LEU A 1 230 ? -2.037 10.024 -6.321 1.00 95.56 230 LEU A O 1
ATOM 1725 N N . ARG A 1 231 ? -3.614 9.431 -4.845 1.00 96.44 231 ARG A N 1
ATOM 1726 C CA . ARG A 1 231 ? -3.961 8.168 -5.531 1.00 96.44 231 ARG A CA 1
ATOM 1727 C C . ARG A 1 231 ? -4.340 8.378 -6.998 1.00 96.44 231 ARG A C 1
ATOM 1729 O O . ARG A 1 231 ? -3.973 7.589 -7.870 1.00 96.44 231 ARG A O 1
ATOM 1736 N N . ARG A 1 232 ? -5.085 9.448 -7.303 1.00 95.94 232 ARG A N 1
ATOM 1737 C CA . ARG A 1 232 ? -5.438 9.801 -8.690 1.00 95.94 232 ARG A CA 1
ATOM 1738 C C . ARG A 1 232 ? -4.204 10.208 -9.501 1.00 95.94 232 ARG A C 1
ATOM 1740 O O . ARG A 1 232 ? -4.108 9.815 -10.665 1.00 95.94 232 ARG A O 1
ATOM 1747 N N . ALA A 1 233 ? -3.282 10.970 -8.914 1.00 94.00 233 ALA A N 1
ATOM 1748 C CA . ALA A 1 233 ? -2.024 11.355 -9.553 1.00 94.00 233 ALA A CA 1
ATOM 1749 C C . ALA A 1 233 ? -1.140 10.128 -9.824 1.00 94.00 233 ALA A C 1
ATOM 1751 O O . ALA A 1 233 ? -0.721 9.930 -10.964 1.00 94.00 233 ALA A O 1
ATOM 1752 N N . GLU A 1 234 ? -0.973 9.245 -8.838 1.00 95.25 234 GLU A N 1
ATOM 1753 C CA . GLU A 1 234 ? -0.220 7.992 -8.966 1.00 95.25 234 GLU A CA 1
ATOM 1754 C C . GLU A 1 234 ? -0.787 7.098 -10.065 1.00 95.25 234 GLU A C 1
ATOM 1756 O O . GLU A 1 234 ? -0.042 6.568 -10.888 1.00 95.25 234 GLU A O 1
ATOM 1761 N N . ARG A 1 235 ? -2.117 6.950 -10.135 1.00 97.44 235 ARG A N 1
ATOM 1762 C CA . ARG A 1 235 ? -2.758 6.155 -11.190 1.00 97.44 235 ARG A CA 1
ATOM 1763 C C . ARG A 1 235 ? -2.435 6.704 -12.579 1.00 97.44 235 ARG A C 1
ATOM 1765 O O . ARG A 1 235 ? -2.171 5.918 -13.489 1.00 97.44 235 ARG A O 1
ATOM 1772 N N . LYS A 1 236 ? -2.453 8.031 -12.749 1.00 95.00 236 LYS A N 1
ATOM 1773 C CA . LYS A 1 236 ? -2.106 8.679 -14.023 1.00 95.00 236 LYS A CA 1
ATOM 1774 C C . LYS A 1 236 ? -0.622 8.504 -14.347 1.00 95.00 236 LYS A C 1
ATOM 1776 O O . LYS A 1 236 ? -0.330 8.063 -15.451 1.00 95.00 236 LYS A O 1
ATOM 1781 N N . ALA A 1 237 ? 0.272 8.752 -13.389 1.00 94.31 237 ALA A N 1
ATOM 1782 C CA . ALA A 1 237 ? 1.717 8.578 -13.555 1.00 94.31 237 ALA A CA 1
ATOM 1783 C C . ALA A 1 237 ? 2.088 7.129 -13.913 1.00 94.31 237 ALA A C 1
ATOM 1785 O O . ALA A 1 237 ? 2.836 6.884 -14.854 1.00 94.31 237 ALA A O 1
ATOM 1786 N N . ARG A 1 238 ? 1.486 6.141 -13.238 1.00 95.75 238 ARG A N 1
ATOM 1787 C CA . ARG A 1 238 ? 1.683 4.716 -13.552 1.00 95.75 238 ARG A CA 1
ATOM 1788 C C . ARG A 1 238 ? 1.197 4.366 -14.953 1.00 95.75 238 ARG A C 1
ATOM 1790 O O . ARG A 1 238 ? 1.840 3.572 -15.634 1.00 95.75 238 ARG A O 1
ATOM 1797 N N . LYS A 1 239 ? 0.061 4.923 -15.388 1.00 97.12 239 LYS A N 1
ATOM 1798 C CA . LYS A 1 239 ? -0.463 4.677 -16.738 1.00 97.12 239 LYS A CA 1
ATOM 1799 C C . LYS A 1 239 ? 0.477 5.248 -17.801 1.00 97.12 239 LYS A C 1
ATOM 1801 O O . LYS A 1 239 ? 0.807 4.525 -18.733 1.00 97.12 239 LYS A O 1
ATOM 1806 N N . THR A 1 240 ? 0.935 6.488 -17.638 1.00 93.62 240 THR A N 1
ATOM 1807 C CA . THR A 1 240 ? 1.856 7.128 -18.592 1.00 93.62 240 THR A CA 1
ATOM 1808 C C . THR A 1 240 ? 3.219 6.444 -18.609 1.00 93.62 240 THR A C 1
ATOM 1810 O O . THR A 1 240 ? 3.727 6.158 -19.682 1.00 93.62 240 THR A O 1
ATOM 1813 N N . ALA A 1 241 ? 3.761 6.054 -17.452 1.00 93.81 241 ALA A N 1
ATOM 1814 C CA . ALA A 1 241 ? 5.014 5.301 -17.385 1.00 93.81 241 ALA A CA 1
ATOM 1815 C C . ALA A 1 241 ? 4.913 3.928 -18.076 1.00 93.81 241 ALA A C 1
ATOM 1817 O O . ALA A 1 241 ? 5.845 3.499 -18.747 1.00 93.81 241 ALA A O 1
ATOM 1818 N N . ARG A 1 242 ? 3.770 3.234 -17.955 1.00 95.56 242 ARG A N 1
ATOM 1819 C CA . ARG A 1 242 ? 3.526 1.985 -18.700 1.00 95.56 242 ARG A CA 1
ATOM 1820 C C . ARG A 1 242 ? 3.448 2.218 -20.207 1.00 95.56 242 ARG A C 1
ATOM 1822 O O . ARG A 1 242 ? 3.940 1.384 -20.953 1.00 95.56 242 ARG A O 1
ATOM 1829 N N . GLN A 1 243 ? 2.829 3.317 -20.638 1.00 93.69 243 GLN A N 1
ATOM 1830 C CA . GLN A 1 243 ? 2.776 3.686 -22.055 1.00 93.69 243 GLN A CA 1
ATOM 1831 C C . GLN A 1 243 ? 4.174 3.985 -22.600 1.00 93.69 243 GLN A C 1
ATOM 1833 O O . GLN A 1 243 ? 4.528 3.418 -23.623 1.00 93.69 243 GLN A O 1
ATOM 1838 N N . ALA A 1 244 ? 4.982 4.769 -21.879 1.00 91.12 244 ALA A N 1
ATOM 1839 C CA . ALA A 1 244 ? 6.366 5.058 -22.253 1.00 91.12 244 ALA A CA 1
ATOM 1840 C C . ALA A 1 244 ? 7.200 3.775 -22.398 1.00 91.12 244 ALA A C 1
ATOM 1842 O O . ALA A 1 244 ? 7.826 3.565 -23.426 1.00 91.12 244 ALA A O 1
ATOM 1843 N N . ARG A 1 245 ? 7.128 2.861 -21.418 1.00 93.06 245 ARG A N 1
ATOM 1844 C CA . ARG A 1 245 ? 7.848 1.574 -21.475 1.00 93.06 245 ARG A CA 1
ATOM 1845 C C . ARG A 1 245 ? 7.405 0.688 -22.634 1.00 93.06 245 ARG A C 1
ATOM 1847 O O . ARG A 1 245 ? 8.234 0.023 -23.231 1.00 93.06 245 ARG A O 1
ATOM 1854 N N . ARG A 1 246 ? 6.103 0.658 -22.932 1.00 93.75 246 ARG A N 1
ATOM 1855 C CA . ARG A 1 246 ? 5.582 -0.125 -24.059 1.00 93.75 246 ARG A CA 1
ATOM 1856 C C . ARG A 1 246 ? 6.012 0.468 -25.400 1.00 93.75 246 ARG A C 1
ATOM 1858 O O . ARG A 1 246 ? 6.310 -0.294 -26.303 1.00 93.75 246 ARG A O 1
ATOM 1865 N N . ALA A 1 247 ? 6.023 1.794 -25.517 1.00 89.81 247 ALA A N 1
ATOM 1866 C CA . ALA A 1 247 ? 6.500 2.473 -26.715 1.00 89.81 247 ALA A CA 1
ATOM 1867 C C . ALA A 1 247 ? 8.012 2.276 -26.911 1.00 89.81 247 ALA A C 1
ATOM 1869 O O . ALA A 1 247 ? 8.432 2.051 -28.034 1.00 89.81 247 ALA A O 1
ATOM 1870 N N . ALA A 1 248 ? 8.797 2.298 -25.827 1.00 90.06 248 ALA A N 1
ATOM 1871 C CA . ALA A 1 248 ? 10.229 2.004 -25.869 1.00 90.06 248 ALA A CA 1
ATOM 1872 C C . ALA A 1 248 ? 10.494 0.564 -26.325 1.00 90.06 248 ALA A C 1
ATOM 1874 O O . ALA A 1 248 ? 11.228 0.366 -27.275 1.00 90.06 248 ALA A O 1
ATOM 1875 N N . ALA A 1 249 ? 9.803 -0.420 -25.739 1.00 92.38 249 ALA A N 1
ATOM 1876 C CA . ALA A 1 249 ? 9.945 -1.815 -26.155 1.00 92.38 249 ALA A CA 1
ATOM 1877 C C . ALA A 1 249 ? 9.577 -2.039 -27.635 1.00 92.38 249 ALA A C 1
ATOM 1879 O O . ALA A 1 249 ? 10.216 -2.828 -28.307 1.00 92.38 249 ALA A O 1
ATOM 1880 N N . ALA A 1 250 ? 8.581 -1.315 -28.155 1.00 88.69 250 ALA A N 1
ATOM 1881 C CA . ALA A 1 250 ? 8.182 -1.409 -29.560 1.00 88.69 250 ALA A CA 1
ATOM 1882 C C . ALA A 1 250 ? 9.168 -0.751 -30.549 1.00 88.69 250 ALA A C 1
ATOM 1884 O O . ALA A 1 250 ? 8.936 -0.828 -31.749 1.00 88.69 250 ALA A O 1
ATOM 1885 N N . LEU A 1 251 ? 10.196 -0.044 -30.065 1.00 86.81 251 LEU A N 1
ATOM 1886 C CA . LEU A 1 251 ? 11.311 0.433 -30.888 1.00 86.81 251 LEU A CA 1
ATOM 1887 C C . LEU A 1 251 ? 12.481 -0.554 -30.931 1.00 86.81 251 LEU A C 1
ATOM 1889 O O . LEU A 1 251 ? 13.314 -0.433 -31.825 1.00 86.81 251 LEU A O 1
ATOM 1893 N N . ASP A 1 252 ? 12.564 -1.449 -29.945 1.00 79.06 252 ASP A N 1
ATOM 1894 C CA . ASP A 1 252 ? 13.654 -2.416 -29.805 1.00 79.06 252 ASP A CA 1
ATOM 1895 C C . ASP A 1 252 ? 13.378 -3.727 -30.581 1.00 79.06 252 ASP A C 1
ATOM 1897 O O . ASP A 1 252 ? 14.321 -4.471 -30.850 1.00 79.06 252 ASP A O 1
ATOM 1901 N N . ASP A 1 253 ? 12.109 -3.991 -30.930 1.00 71.50 253 ASP A N 1
ATOM 1902 C CA . ASP A 1 253 ? 11.624 -5.114 -31.760 1.00 71.50 253 ASP A CA 1
ATOM 1903 C C . ASP A 1 253 ? 11.591 -4.754 -33.261 1.00 71.50 253 ASP A C 1
ATOM 1905 O O . ASP A 1 253 ? 11.962 -5.621 -34.089 1.00 71.50 253 ASP A O 1
#

pLDDT: mean 73.97, std 23.39, range [34.0, 97.69]

Organism: NCBI:txid2065379

Radius of gyration: 33.29 Å; chains: 1; bounding box: 59×110×74 Å

Foldseek 3Di:
DPPVLVLQPVLEDPVLSVLLVCLDPPNLVVDDPVRLVVSLVVLVVVLVVCVPPPVSVSNNVSSVVSNVSSVVVVVVVVVVVVPPPPPDDPDDDDDDDDDDDDDDDDDDDDDDDDDDDDDDDDDDDDDDDDDDDDDDDDDDDDDDDDDDDDDDDDDDDDDDDDDDDDDDPDDDDPDVQDLVSVLVVLVVVLVVLVVVLVVLVVQLVVLVVVCVVVVDPVSVVSSVVSVVVSVVSVVVSVVSVVVSVVSVVVVVD

Secondary structure (DSSP, 8-state):
---HHHHHHHHS-HHHHHHHHHTSTTHHHHS-HHHHHHHHHHHHHHHHHTSS-TT-HHHHHHHHHHHHHHHHHHHHHHHHHHTS----------------------------PPPP-----------PPPPPPPPP--------PPPPPPP-----------PPPPPP----------HHHHHHHHHHHHHHHHHHHHHHHHHHHHHHHHHHHH--HHHHHHHHHHHHHHHHHHHHHHHHHHHHHHHHHHHH-

Sequence (253 aa):
MANLALQERQALTEDEFDWSRSTRKPQIGKLGDAALHDLVGKLGRAREAIRDDATQGDRRHYLEAALRRVRAELQRRAAASEGAEPDAAATEEGSAPPAAPEAAPAEGASAAVLPAAPRVAAAKRQPAARLPRKTAADRRGSGPRKPAAIRTAAPPGTNGVAAPAEPTDETEADEVLTGAKLVQYLTEKAERRAEKVIRAHDKRERLIAAAIEFGGKKALKKARKAEEKLRRAERKARKTARQARRAAAALDD